Protein AF-0000000078666510 (afdb_homodimer)

Sequence (288 aa):
MPYKLRTYVGIDYEFLNSFCKNVLAKDKSIRWAGLVNKNGIILTQEVREGVKLLLTEEENEEYAATAIARQKTRGKFESKIGKMVYAFGRYDRLLRATIPINENYYLLVTFDVEEKNFDSIITGKIVPSIAENKSRFITMDDSIMPYKLRTYVGIDYEFLNSFCKNVLAKDKSIRWAGLVNKNGIILTQEVREGVKLLLTEEENEEYAATAIARQKTRGKFESKIGKMVYAFGRYDRLLRATIPINENYYLLVTFDVEEKNFDSIITGKIVPSIAENKSRFITMDDSI

Solvent-accessible surface area (backbone atoms only — not comparable to full-atom values): 15859 Å² total; per-residue (Å²): 128,83,73,75,72,73,70,62,44,63,72,58,62,67,58,51,46,50,50,29,49,52,58,44,69,74,38,90,48,38,44,33,27,34,39,24,37,70,82,17,47,74,75,39,70,38,65,37,89,92,63,78,75,75,58,54,72,69,54,46,45,52,48,40,29,52,53,42,56,47,54,71,66,63,57,80,54,24,92,63,40,32,57,73,59,35,36,38,37,38,28,69,57,29,28,38,35,44,30,68,73,55,91,52,35,31,38,38,38,31,30,42,51,84,58,80,58,54,64,54,46,42,65,67,46,48,49,52,52,48,63,74,43,41,68,62,60,66,42,38,40,80,83,118,127,84,75,74,73,73,72,62,44,62,74,56,60,67,59,49,45,51,50,27,50,52,56,44,69,72,38,90,48,37,44,34,27,32,38,24,38,68,81,16,46,74,74,38,69,38,66,38,88,93,63,77,73,74,58,53,73,69,54,46,45,52,49,41,30,52,53,43,57,46,54,68,67,66,58,80,54,24,92,62,40,32,57,74,56,34,37,36,38,38,27,70,57,27,28,40,37,44,30,69,72,55,93,51,36,31,39,38,39,30,32,42,51,84,57,79,58,55,65,55,47,42,63,66,48,50,50,52,52,50,61,77,43,42,69,64,60,67,43,37,38,77,83,117

Organism: Nitrososphaera gargensis (strain Ga9.2) (NCBI:txid1237085)

Radius of gyration: 20.48 Å; Cα contacts (8 Å, |Δi|>4): 481; chains: 2; bounding box: 54×63×44 Å

pLDDT: mean 92.29, std 14.42, range [39.09, 98.94]

InterPro domains:
  IPR046600 Protein of unknown function DUF6659 [PF20364] (17-110)

Structure (mmCIF, N/CA/C/O backbone):
data_AF-0000000078666510-model_v1
#
loop_
_entity.id
_entity.type
_entity.pdbx_description
1 polymer 'Roadblock/LAMTOR2 domain-containing protein'
#
loop_
_atom_site.group_PDB
_atom_site.id
_atom_site.type_symbol
_atom_site.label_atom_id
_atom_site.label_alt_id
_atom_site.label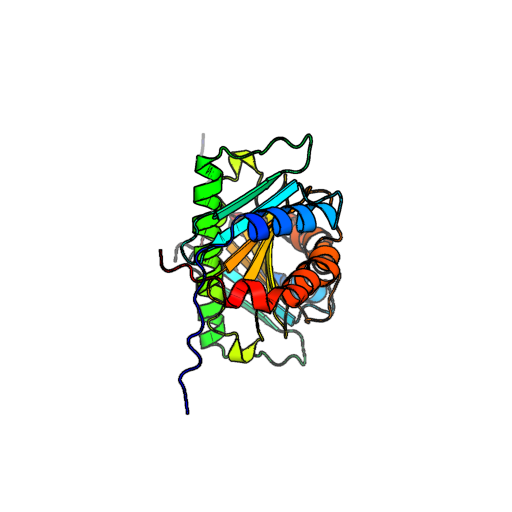_comp_id
_atom_site.label_asym_id
_atom_site.label_entity_id
_atom_site.label_seq_id
_atom_site.pdbx_PDB_ins_code
_atom_site.Cartn_x
_atom_site.Cartn_y
_atom_site.Cartn_z
_atom_site.occupancy
_atom_site.B_iso_or_equiv
_atom_site.auth_seq_id
_atom_site.auth_comp_id
_atom_site.auth_asym_id
_atom_site.auth_atom_id
_atom_site.pdbx_PDB_model_num
ATOM 1 N N . MET A 1 1 ? -27.094 -35.906 -1.247 1 39.75 1 MET A N 1
ATOM 2 C CA . MET A 1 1 ? -26.297 -35.281 -2.299 1 39.75 1 MET A CA 1
ATOM 3 C C . MET A 1 1 ? -24.828 -35.656 -2.186 1 39.75 1 MET A C 1
ATOM 5 O O . MET A 1 1 ? -24.266 -35.656 -1.089 1 39.75 1 MET A O 1
ATOM 9 N N . PRO A 1 2 ? -24.172 -36.375 -3.086 1 39.69 2 PRO A N 1
ATOM 10 C CA . PRO A 1 2 ? -22.781 -36.812 -2.939 1 39.69 2 PRO A CA 1
ATOM 11 C C . PRO A 1 2 ? -21.828 -35.656 -2.684 1 39.69 2 PRO A C 1
ATOM 13 O O . PRO A 1 2 ? -22.016 -34.562 -3.227 1 39.69 2 PRO A O 1
ATOM 16 N N . TYR A 1 3 ? -21.25 -35.531 -1.552 1 42.41 3 TYR A N 1
ATOM 17 C CA . TYR A 1 3 ? -20.172 -34.625 -1.25 1 42.41 3 TYR A CA 1
ATOM 18 C C . TYR A 1 3 ? -19.094 -34.656 -2.328 1 42.41 3 TYR A C 1
ATOM 20 O O . TYR A 1 3 ? -18.547 -35.75 -2.621 1 42.41 3 TYR A O 1
ATOM 28 N N . LYS A 1 4 ? -19.344 -34 -3.453 1 45.84 4 LYS A N 1
ATOM 29 C CA . LYS A 1 4 ? -18.234 -33.906 -4.398 1 45.84 4 LYS A CA 1
ATOM 30 C C . LYS A 1 4 ? -16.891 -33.844 -3.672 1 45.84 4 LYS A C 1
ATOM 32 O O . LYS A 1 4 ? -16.641 -32.906 -2.916 1 45.84 4 LYS A O 1
ATOM 37 N N . LEU A 1 5 ? -16.234 -34.906 -3.439 1 43.66 5 LEU A N 1
ATOM 38 C CA . LEU A 1 5 ? -14.867 -35 -2.953 1 43.66 5 LEU A CA 1
ATOM 39 C C . LEU A 1 5 ? -13.938 -34.062 -3.705 1 43.66 5 LEU A C 1
ATOM 41 O O . LEU A 1 5 ? -13.75 -34.188 -4.914 1 43.66 5 LEU A O 1
ATOM 45 N N . ARG A 1 6 ? -14.008 -32.812 -3.395 1 48.78 6 ARG A N 1
ATOM 46 C CA . ARG A 1 6 ? -12.961 -31.953 -3.943 1 48.78 6 ARG A CA 1
ATOM 47 C C . ARG A 1 6 ? -11.594 -32.625 -3.854 1 48.78 6 ARG A C 1
ATOM 49 O O . ARG A 1 6 ? -11.164 -33.031 -2.768 1 48.78 6 ARG A O 1
ATOM 56 N N . THR A 1 7 ? -11.281 -33.469 -4.773 1 49.41 7 THR A N 1
ATOM 57 C CA . THR A 1 7 ? -9.945 -34.031 -4.789 1 49.41 7 THR A CA 1
ATOM 58 C C . THR A 1 7 ? -8.883 -32.969 -4.578 1 49.41 7 THR A C 1
ATOM 60 O O . THR A 1 7 ? -8.789 -32.031 -5.359 1 49.41 7 THR A O 1
ATOM 63 N N . TYR A 1 8 ? -8.672 -32.656 -3.359 1 53.66 8 TYR A N 1
ATOM 64 C CA . TYR A 1 8 ? -7.574 -31.781 -3.012 1 53.66 8 TYR A CA 1
ATOM 65 C C . TYR A 1 8 ? -6.242 -32.344 -3.506 1 53.66 8 TYR A C 1
ATOM 67 O O . TYR A 1 8 ? -5.938 -33.5 -3.297 1 53.66 8 TYR A O 1
ATOM 75 N N . VAL A 1 9 ? -5.828 -31.859 -4.68 1 63.38 9 VAL A N 1
ATOM 76 C CA . VAL A 1 9 ? -4.48 -32.188 -5.137 1 63.38 9 VAL A CA 1
ATOM 77 C C . VAL A 1 9 ? -3.459 -31.344 -4.371 1 63.38 9 VAL A C 1
ATOM 79 O O . VAL A 1 9 ? -3.771 -30.234 -3.91 1 63.38 9 VAL A O 1
ATOM 82 N N . GLY A 1 10 ? -2.355 -31.922 -3.832 1 78.12 10 GLY A N 1
ATOM 83 C CA . GLY A 1 10 ? -1.235 -31.219 -3.219 1 78.12 10 GLY A CA 1
ATOM 84 C C . GLY A 1 10 ? -0.812 -29.984 -3.984 1 78.12 10 GLY A C 1
ATOM 85 O O . GLY A 1 10 ? -1.421 -29.641 -5 1 78.12 10 GLY A O 1
ATOM 86 N N . ILE A 1 11 ? 0.02 -29.312 -3.568 1 82.44 11 ILE A N 1
ATOM 87 C CA . ILE A 1 11 ? 0.524 -28.109 -4.203 1 82.44 11 ILE A CA 1
ATOM 88 C C . ILE A 1 11 ? 1.102 -28.438 -5.574 1 82.44 11 ILE A C 1
ATOM 90 O O . ILE A 1 11 ? 1.931 -29.344 -5.703 1 82.44 11 ILE A O 1
ATOM 94 N N . ASP A 1 12 ? 0.531 -27.828 -6.605 1 89.5 12 ASP A N 1
ATOM 95 C CA . ASP A 1 12 ? 1.018 -27.969 -7.973 1 89.5 12 ASP A CA 1
ATOM 96 C C . ASP A 1 12 ? 2.127 -26.953 -8.266 1 89.5 12 ASP A C 1
ATOM 98 O O . ASP A 1 12 ? 1.874 -25.891 -8.844 1 89.5 12 ASP A O 1
ATOM 102 N N . TYR A 1 13 ? 3.352 -27.281 -8 1 90.94 13 TYR A N 1
ATOM 103 C CA . TYR A 1 13 ? 4.492 -26.375 -8.102 1 90.94 13 TYR A CA 1
ATOM 104 C C . TYR A 1 13 ? 4.77 -26 -9.555 1 90.94 13 TYR A C 1
ATOM 106 O O . TYR A 1 13 ? 5.238 -24.906 -9.844 1 90.94 13 TYR A O 1
ATOM 114 N N . GLU A 1 14 ? 4.457 -26.922 -10.43 1 92.25 14 GLU A N 1
ATOM 115 C CA . GLU A 1 14 ? 4.641 -26.609 -11.844 1 92.25 14 GLU A CA 1
ATOM 116 C C . GLU A 1 14 ? 3.729 -25.469 -12.281 1 92.25 14 GLU A C 1
ATOM 118 O O . GLU A 1 14 ? 4.168 -24.547 -12.977 1 92.25 14 GLU A O 1
ATOM 123 N N . PHE A 1 15 ? 2.506 -25.594 -11.891 1 94.62 15 PHE A N 1
ATOM 124 C CA . PHE A 1 15 ? 1.558 -24.516 -12.18 1 94.62 15 PHE A CA 1
ATOM 125 C C . PHE A 1 15 ? 2.004 -23.219 -11.531 1 94.62 15 PHE A C 1
ATOM 127 O O . PHE A 1 15 ? 2.018 -22.172 -12.188 1 94.62 15 PHE A O 1
ATOM 134 N N . LEU A 1 16 ? 2.441 -23.266 -10.297 1 95.44 16 LEU A N 1
ATOM 135 C CA . LEU A 1 16 ? 2.826 -22.062 -9.57 1 95.44 16 LEU A CA 1
ATOM 136 C C . LEU A 1 16 ? 4.035 -21.406 -10.219 1 95.44 16 LEU A C 1
ATOM 138 O O . LEU A 1 16 ? 4.066 -20.172 -10.375 1 95.44 16 LEU A O 1
ATOM 142 N N . ASN A 1 17 ? 4.938 -22.188 -10.602 1 95.56 17 ASN A N 1
ATOM 143 C CA . ASN A 1 17 ? 6.117 -21.656 -11.273 1 95.56 17 ASN A CA 1
ATOM 144 C C . ASN A 1 17 ? 5.754 -21 -12.602 1 95.56 17 ASN A C 1
ATOM 146 O O . ASN A 1 17 ? 6.215 -19.891 -12.898 1 95.56 17 ASN A O 1
ATOM 150 N N . SER A 1 18 ? 4.922 -21.719 -13.328 1 96.88 18 SER A N 1
ATOM 151 C CA . SER A 1 18 ? 4.484 -21.188 -14.617 1 96.88 18 SER A CA 1
ATOM 152 C C . SER A 1 18 ? 3.715 -19.875 -14.438 1 96.88 18 SER A C 1
ATOM 154 O O . SER A 1 18 ? 3.842 -18.953 -15.25 1 96.88 18 SER A O 1
ATOM 156 N N . PHE A 1 19 ? 2.918 -19.828 -13.461 1 97.94 19 PHE A N 1
ATOM 157 C CA . PHE A 1 19 ? 2.137 -18.625 -13.195 1 97.94 19 PHE A CA 1
ATOM 158 C C . PHE A 1 19 ? 3.051 -17.453 -12.898 1 97.94 19 PHE A C 1
ATOM 160 O O . PHE A 1 19 ? 2.857 -16.359 -13.438 1 97.94 19 PHE A O 1
ATOM 167 N N . CYS A 1 20 ? 4.086 -17.641 -12.086 1 98.19 20 CYS A N 1
ATOM 168 C CA . CYS A 1 20 ? 5.027 -16.562 -11.781 1 98.19 20 CYS A CA 1
ATOM 169 C C . CYS A 1 20 ? 5.758 -16.109 -13.031 1 98.19 20 CYS A C 1
ATOM 171 O O . CYS A 1 20 ? 5.957 -14.906 -13.234 1 98.19 20 CYS A O 1
ATOM 173 N N . LYS A 1 21 ? 6.121 -17.016 -13.852 1 98.19 21 LYS A N 1
ATOM 174 C CA . LYS A 1 21 ? 6.762 -16.656 -15.117 1 98.19 21 LYS A CA 1
ATOM 175 C C . LYS A 1 21 ? 5.828 -15.82 -15.984 1 98.19 21 LYS A C 1
ATOM 177 O O . LYS A 1 21 ? 6.262 -14.852 -16.609 1 98.19 21 LYS A O 1
ATOM 182 N N . ASN A 1 22 ? 4.609 -16.25 -16 1 98.38 22 ASN A N 1
ATOM 183 C CA . ASN A 1 22 ? 3.615 -15.5 -16.766 1 98.38 22 ASN A CA 1
ATOM 184 C C . ASN A 1 22 ? 3.453 -14.078 -16.219 1 98.38 22 ASN A C 1
ATOM 186 O O . ASN A 1 22 ? 3.307 -13.125 -17 1 98.38 22 ASN A O 1
ATOM 190 N N . VAL A 1 23 ? 3.461 -13.914 -14.922 1 98.75 23 VAL A N 1
ATOM 191 C CA . VAL A 1 23 ? 3.355 -12.594 -14.297 1 98.75 23 VAL A CA 1
ATOM 192 C C . VAL A 1 23 ? 4.543 -11.734 -14.711 1 98.75 23 VAL A C 1
ATOM 194 O O . VAL A 1 23 ? 4.371 -10.578 -15.117 1 98.75 23 VAL A O 1
ATOM 197 N N . LEU A 1 24 ? 5.734 -12.234 -14.719 1 98.56 24 LEU A N 1
ATOM 198 C CA . LEU A 1 24 ? 6.934 -11.5 -15.109 1 98.56 24 LEU A CA 1
ATOM 199 C C . LEU A 1 24 ? 6.82 -11 -16.547 1 98.56 24 LEU A C 1
ATOM 201 O O . LEU A 1 24 ? 7.289 -9.906 -16.859 1 98.56 24 LEU A O 1
ATOM 205 N N . ALA A 1 25 ? 6.156 -11.758 -17.297 1 98.25 25 ALA A N 1
ATOM 206 C CA . ALA A 1 25 ? 6.078 -11.484 -18.734 1 98.25 25 ALA A CA 1
ATOM 207 C C . ALA A 1 25 ? 5.051 -10.391 -19.031 1 98.25 25 ALA A C 1
ATOM 209 O O . ALA A 1 25 ? 4.996 -9.859 -20.141 1 98.25 25 ALA A O 1
ATOM 210 N N . LYS A 1 26 ? 4.281 -10 -18.047 1 98.44 26 LYS A N 1
ATOM 211 C CA . LYS A 1 26 ? 3.209 -9.039 -18.281 1 98.44 26 LYS A CA 1
ATOM 212 C C . LYS A 1 26 ? 3.768 -7.637 -18.5 1 98.44 26 LYS A C 1
ATOM 214 O O . LYS A 1 26 ? 3.111 -6.789 -19.109 1 98.44 26 LYS A O 1
ATOM 219 N N . ASP A 1 27 ? 4.91 -7.41 -17.969 1 98.69 27 ASP A N 1
ATOM 220 C CA . ASP A 1 27 ? 5.52 -6.102 -18.156 1 98.69 27 ASP A CA 1
ATOM 221 C C . ASP A 1 27 ? 7.016 -6.137 -17.844 1 98.69 27 ASP A C 1
ATOM 223 O O . ASP A 1 27 ? 7.43 -6.758 -16.859 1 98.69 27 ASP A O 1
ATOM 227 N N . LYS A 1 28 ? 7.805 -5.387 -18.578 1 98.06 28 LYS A N 1
ATOM 228 C CA . LYS A 1 28 ? 9.258 -5.406 -18.469 1 98.06 28 LYS A CA 1
ATOM 229 C C . LYS A 1 28 ? 9.711 -4.766 -17.156 1 98.06 28 LYS A C 1
ATOM 231 O O . LYS A 1 28 ? 10.859 -4.93 -16.75 1 98.06 28 LYS A O 1
ATOM 236 N N . SER A 1 29 ? 8.852 -4.027 -16.5 1 98.56 29 SER A N 1
ATOM 237 C CA . SER A 1 29 ? 9.227 -3.336 -15.273 1 98.56 29 SER A CA 1
ATOM 238 C C . SER A 1 29 ? 9.148 -4.266 -14.062 1 98.56 29 SER A C 1
ATOM 240 O O . SER A 1 29 ? 9.617 -3.922 -12.977 1 98.56 29 SER A O 1
ATOM 242 N N . ILE A 1 30 ? 8.5 -5.41 -14.164 1 98.88 30 ILE A N 1
ATOM 243 C CA . ILE A 1 30 ? 8.391 -6.344 -13.047 1 98.88 30 ILE A CA 1
ATOM 244 C C . ILE A 1 30 ? 9.742 -7.023 -12.812 1 98.88 30 ILE A C 1
ATOM 246 O O . ILE A 1 30 ? 10.281 -7.668 -13.711 1 98.88 30 ILE A O 1
ATOM 250 N N . ARG A 1 31 ? 10.25 -6.855 -11.594 1 98.56 31 ARG A N 1
ATOM 251 C CA . ARG A 1 31 ? 11.562 -7.371 -11.211 1 98.56 31 ARG A CA 1
ATOM 252 C C . ARG A 1 31 ? 11.461 -8.789 -10.656 1 98.56 31 ARG A C 1
ATOM 254 O O . ARG A 1 31 ? 12.352 -9.609 -10.867 1 98.56 31 ARG A O 1
ATOM 261 N N . TRP A 1 32 ? 10.422 -9.047 -9.938 1 98.69 32 TRP A N 1
ATOM 262 C CA . TRP A 1 32 ? 10.281 -10.258 -9.133 1 98.69 32 TRP A CA 1
ATOM 263 C C . TRP A 1 32 ? 8.805 -10.578 -8.891 1 98.69 32 TRP A C 1
ATOM 265 O O . TRP A 1 32 ? 7.996 -9.672 -8.68 1 98.69 32 TRP A O 1
ATOM 275 N N . ALA A 1 33 ? 8.438 -11.828 -8.953 1 98.81 33 ALA A N 1
ATOM 276 C CA . ALA A 1 33 ? 7.121 -12.336 -8.578 1 98.81 33 ALA A CA 1
ATOM 277 C C . ALA A 1 33 ? 7.246 -13.555 -7.672 1 98.81 33 ALA A C 1
ATOM 279 O O . ALA A 1 33 ? 8.023 -14.469 -7.953 1 98.81 33 ALA A O 1
ATOM 280 N N . GLY A 1 34 ? 6.543 -13.555 -6.566 1 98.56 34 GLY A N 1
ATOM 281 C CA . GLY A 1 34 ? 6.5 -14.68 -5.648 1 98.56 34 GLY A CA 1
ATOM 282 C C . GLY A 1 34 ? 5.094 -15.062 -5.234 1 98.56 34 GLY A C 1
ATOM 283 O O . GLY A 1 34 ? 4.281 -14.195 -4.898 1 98.56 34 GLY A O 1
ATOM 284 N N . LEU A 1 35 ? 4.805 -16.312 -5.312 1 98.44 35 LEU A N 1
ATOM 285 C CA . LEU A 1 35 ? 3.562 -16.859 -4.77 1 98.44 35 LEU A CA 1
ATOM 286 C C . LEU A 1 35 ? 3.752 -17.328 -3.332 1 98.44 35 LEU A C 1
ATOM 288 O O . LEU A 1 35 ? 4.664 -18.109 -3.045 1 98.44 35 LEU A O 1
ATOM 292 N N . VAL A 1 36 ? 2.891 -16.859 -2.553 1 98.06 36 VAL A N 1
ATOM 293 C CA . VAL A 1 36 ? 3.062 -17.016 -1.112 1 98.06 36 VAL A CA 1
ATOM 294 C C . VAL A 1 36 ? 1.785 -17.594 -0.498 1 98.06 36 VAL A C 1
ATOM 296 O O . VAL A 1 36 ? 0.68 -17.188 -0.877 1 98.06 36 VAL A O 1
ATOM 299 N N . ASN A 1 37 ? 1.92 -18.453 0.455 1 96.56 37 ASN A N 1
ATOM 300 C CA . ASN A 1 37 ? 0.721 -18.969 1.108 1 96.56 37 ASN A CA 1
ATOM 301 C C . ASN A 1 37 ? 0.306 -18.094 2.287 1 96.56 37 ASN A C 1
ATOM 303 O O . ASN A 1 37 ? 0.96 -17.094 2.582 1 96.56 37 ASN A O 1
ATOM 307 N N . LYS A 1 38 ? -0.795 -18.453 2.939 1 96.38 38 LYS A N 1
ATOM 308 C CA . LYS A 1 38 ? -1.417 -17.641 3.982 1 96.38 38 LYS A CA 1
ATOM 309 C C . LYS A 1 38 ? -0.505 -17.516 5.199 1 96.38 38 LYS A C 1
ATOM 311 O O . LYS A 1 38 ? -0.716 -16.641 6.051 1 96.38 38 LYS A O 1
ATOM 316 N N . ASN A 1 39 ? 0.483 -18.375 5.27 1 96.62 39 ASN A N 1
ATOM 317 C CA . ASN A 1 39 ? 1.404 -18.328 6.402 1 96.62 39 ASN A CA 1
ATOM 318 C C . ASN A 1 39 ? 2.641 -17.5 6.086 1 96.62 39 ASN A C 1
ATOM 320 O O . ASN A 1 39 ? 3.545 -17.375 6.914 1 96.62 39 ASN A O 1
ATOM 324 N N . GLY A 1 40 ? 2.725 -16.953 4.941 1 98.19 40 GLY A N 1
ATOM 325 C CA . GLY A 1 40 ? 3.834 -16.078 4.566 1 98.19 40 GLY A CA 1
ATOM 326 C C . GLY A 1 40 ? 5.016 -16.844 3.994 1 98.19 40 GLY A C 1
ATOM 327 O O . GLY A 1 40 ? 6.121 -16.312 3.908 1 98.19 40 GLY A O 1
ATOM 328 N N . ILE A 1 41 ? 4.742 -18.094 3.646 1 97.94 41 ILE A N 1
ATOM 329 C CA . ILE A 1 41 ? 5.805 -18.922 3.092 1 97.94 41 ILE A CA 1
ATOM 330 C C . ILE A 1 41 ? 5.809 -18.797 1.568 1 97.94 41 ILE A C 1
ATOM 332 O O . ILE A 1 41 ? 4.785 -19.031 0.919 1 97.94 41 ILE A O 1
ATOM 336 N N . ILE A 1 42 ? 7.016 -18.469 1.049 1 98.12 42 ILE A N 1
ATOM 337 C CA . ILE A 1 42 ? 7.156 -18.406 -0.401 1 98.12 42 ILE A CA 1
ATOM 338 C C . ILE A 1 42 ? 7.16 -19.812 -0.979 1 98.12 42 ILE A C 1
ATOM 340 O O . ILE A 1 42 ? 8.047 -20.609 -0.673 1 98.12 42 ILE A O 1
ATOM 344 N N . LEU A 1 43 ? 6.188 -20.062 -1.85 1 97.19 43 LEU A N 1
ATOM 345 C CA . LEU A 1 43 ? 6.074 -21.359 -2.486 1 97.19 43 LEU A CA 1
ATOM 346 C C . LEU A 1 43 ? 6.926 -21.438 -3.75 1 97.19 43 LEU A C 1
ATOM 348 O O . LEU A 1 43 ? 7.559 -22.453 -4.023 1 97.19 43 LEU A O 1
ATOM 352 N N . THR A 1 44 ? 6.871 -20.484 -4.527 1 97.12 44 THR A N 1
ATOM 353 C CA . THR A 1 44 ? 7.676 -20.328 -5.734 1 97.12 44 THR A CA 1
ATOM 354 C C . THR A 1 44 ? 7.93 -18.844 -6.031 1 97.12 44 THR A C 1
ATOM 356 O O . THR A 1 44 ? 7.234 -17.984 -5.504 1 97.12 44 THR A O 1
ATOM 359 N N . GLN A 1 45 ? 8.984 -18.609 -6.746 1 98 45 GLN A N 1
ATOM 360 C CA . GLN A 1 45 ? 9.32 -17.25 -7.133 1 98 45 GLN A CA 1
ATOM 361 C C . GLN A 1 45 ? 10.133 -17.219 -8.422 1 98 45 GLN A C 1
ATOM 363 O O . GLN A 1 45 ? 10.781 -18.203 -8.773 1 98 45 GLN A O 1
ATOM 368 N N . GLU A 1 46 ? 9.953 -16.156 -9.109 1 98 46 GLU A N 1
ATOM 369 C CA . GLU A 1 46 ? 10.711 -15.906 -10.336 1 98 46 GLU A CA 1
ATOM 370 C C . GLU A 1 46 ? 11.289 -14.492 -10.344 1 98 46 GLU A C 1
ATOM 372 O O . GLU A 1 46 ? 10.664 -13.555 -9.844 1 98 46 GLU A O 1
ATOM 377 N N . VAL A 1 47 ? 12.516 -14.398 -10.859 1 98.19 47 VAL A N 1
ATOM 378 C CA . VAL A 1 47 ? 13.219 -13.125 -10.992 1 98.19 47 VAL A CA 1
ATOM 379 C C . VAL A 1 47 ? 13.477 -12.82 -12.469 1 98.19 47 VAL A C 1
ATOM 381 O O . VAL A 1 47 ? 13.844 -13.711 -13.234 1 98.19 47 VAL A O 1
ATOM 384 N N . ARG A 1 48 ? 13.172 -11.57 -12.836 1 98.12 48 ARG A N 1
ATOM 385 C CA . ARG A 1 48 ? 13.484 -11.172 -14.203 1 98.12 48 ARG A CA 1
ATOM 386 C C . ARG A 1 48 ? 14.953 -11.391 -14.516 1 98.12 48 ARG A C 1
ATOM 388 O O . ARG A 1 48 ? 15.828 -11.094 -13.695 1 98.12 48 ARG A O 1
ATOM 395 N N . GLU A 1 49 ? 15.203 -11.828 -15.719 1 96.62 49 GLU A N 1
ATOM 396 C CA . GLU A 1 49 ? 16.578 -12.062 -16.125 1 96.62 49 GLU A CA 1
ATOM 397 C C . GLU A 1 49 ? 17.422 -10.797 -15.992 1 96.62 49 GLU A C 1
ATOM 399 O O . GLU A 1 49 ? 17 -9.711 -16.375 1 96.62 49 GLU A O 1
ATOM 404 N N . GLY A 1 50 ? 18.609 -10.898 -15.359 1 96.5 50 GLY A N 1
ATOM 405 C CA . GLY A 1 50 ? 19.562 -9.797 -15.266 1 96.5 50 GLY A CA 1
ATOM 406 C C . GLY A 1 50 ? 19.328 -8.914 -14.047 1 96.5 50 GLY A C 1
ATOM 407 O O . GLY A 1 50 ? 20.109 -8 -13.781 1 96.5 50 GLY A O 1
ATOM 408 N N . VAL A 1 51 ? 18.297 -9.172 -13.336 1 96.62 51 VAL A N 1
ATOM 409 C CA . VAL A 1 51 ? 17.969 -8.367 -12.164 1 96.62 51 VAL A CA 1
ATOM 410 C C . VAL A 1 51 ? 18.672 -8.938 -10.938 1 96.62 51 VAL A C 1
ATOM 412 O O . VAL A 1 51 ? 18.625 -10.141 -10.688 1 96.62 51 VAL A O 1
ATOM 415 N N . LYS A 1 52 ? 19.344 -8.031 -10.289 1 93.56 52 LYS A N 1
ATOM 416 C CA . LYS A 1 52 ? 19.906 -8.383 -8.992 1 93.56 52 LYS A CA 1
ATOM 417 C C . LYS A 1 52 ? 18.953 -8.023 -7.859 1 93.56 52 LYS A C 1
ATOM 419 O O . LYS A 1 52 ? 18.578 -6.859 -7.703 1 93.56 52 LYS A O 1
ATOM 424 N N . LEU A 1 53 ? 18.625 -9.031 -7.07 1 95 53 LEU A N 1
ATOM 425 C CA . LEU A 1 53 ? 17.766 -8.789 -5.914 1 95 53 LEU A CA 1
ATOM 426 C C . LEU A 1 53 ? 18.5 -7.973 -4.855 1 95 53 LEU A C 1
ATOM 428 O O . LEU A 1 53 ? 19.688 -8.188 -4.609 1 95 53 LEU A O 1
ATOM 432 N N . LEU A 1 54 ? 17.812 -7.109 -4.258 1 97.31 54 LEU A N 1
ATOM 433 C CA . LEU A 1 54 ? 18.391 -6.227 -3.258 1 97.31 54 LEU A CA 1
ATOM 434 C C . LEU A 1 54 ? 18.406 -6.891 -1.886 1 97.31 54 LEU A C 1
ATOM 436 O O . LEU A 1 54 ? 19.172 -6.496 -1.009 1 97.31 54 LEU A O 1
ATOM 440 N N . LEU A 1 55 ? 17.547 -7.855 -1.658 1 97.81 55 LEU A N 1
ATOM 441 C CA . LEU A 1 55 ? 17.484 -8.617 -0.415 1 97.81 55 LEU A CA 1
ATOM 442 C C . LEU A 1 55 ? 18.062 -10.008 -0.597 1 97.81 55 LEU A C 1
ATOM 444 O O . LEU A 1 55 ? 17.984 -10.586 -1.684 1 97.81 55 LEU A O 1
ATOM 448 N N . THR A 1 56 ? 18.656 -10.484 0.494 1 97 56 THR A N 1
ATOM 449 C CA . THR A 1 56 ? 19.016 -11.898 0.5 1 97 56 THR A CA 1
ATOM 450 C C . THR A 1 56 ? 17.766 -12.773 0.506 1 97 56 THR A C 1
ATOM 452 O O . THR A 1 56 ? 16.656 -12.281 0.696 1 97 56 THR A O 1
ATOM 455 N N . GLU A 1 57 ? 17.984 -14.086 0.256 1 95.5 57 GLU A N 1
ATOM 456 C CA . GLU A 1 57 ? 16.875 -15.023 0.289 1 95.5 57 GLU A CA 1
ATOM 457 C C . GLU A 1 57 ? 16.188 -15.016 1.651 1 95.5 57 GLU A C 1
ATOM 459 O O . GLU A 1 57 ? 14.953 -14.977 1.731 1 95.5 57 GLU A O 1
ATOM 464 N N . GLU A 1 58 ? 16.984 -14.992 2.652 1 97.12 58 GLU A N 1
ATOM 465 C CA . GLU A 1 58 ? 16.438 -14.992 4.012 1 97.12 58 GLU A CA 1
ATOM 466 C C . GLU A 1 58 ? 15.656 -13.711 4.289 1 97.12 58 GLU A C 1
ATOM 468 O O . GLU A 1 58 ? 14.562 -13.766 4.859 1 97.12 58 GLU A O 1
ATOM 473 N N . GLU A 1 59 ? 16.141 -12.609 3.885 1 97.88 59 GLU A N 1
ATOM 474 C CA . GLU A 1 59 ? 15.477 -11.328 4.066 1 97.88 59 GLU A CA 1
ATOM 475 C C . GLU A 1 59 ? 14.188 -11.258 3.258 1 97.88 59 GLU A C 1
ATOM 477 O O . GLU A 1 59 ? 13.188 -10.703 3.717 1 97.88 59 GLU A O 1
ATOM 482 N N . ASN A 1 60 ? 14.227 -11.859 2.109 1 97.88 60 ASN A N 1
ATOM 483 C CA . ASN A 1 60 ? 13.039 -11.891 1.262 1 97.88 60 ASN A CA 1
ATOM 484 C C . ASN A 1 60 ? 11.938 -12.742 1.882 1 97.88 60 ASN A C 1
ATOM 486 O O . ASN A 1 60 ? 10.758 -12.406 1.773 1 97.88 60 ASN A O 1
ATOM 490 N N . GLU A 1 61 ? 12.32 -13.797 2.49 1 98.06 61 GLU A N 1
ATOM 491 C CA . GLU A 1 61 ? 11.352 -14.625 3.213 1 98.06 61 GLU A CA 1
ATOM 492 C C . GLU A 1 61 ? 10.734 -13.852 4.371 1 98.06 61 GLU A C 1
ATOM 494 O O . GLU A 1 61 ? 9.523 -13.93 4.602 1 98.06 61 GLU A O 1
ATOM 499 N N . GLU A 1 62 ? 11.523 -13.148 5.055 1 98.38 62 GLU A N 1
ATOM 500 C CA . GLU A 1 62 ? 11.008 -12.328 6.141 1 98.38 62 GLU A CA 1
ATOM 501 C C . GLU A 1 62 ? 10.062 -11.242 5.617 1 98.38 62 GLU A C 1
ATOM 503 O O . GLU A 1 62 ? 9.016 -10.984 6.211 1 98.38 62 GLU A O 1
ATOM 508 N N . TYR A 1 63 ? 10.484 -10.641 4.508 1 98.38 63 TYR A N 1
ATOM 509 C CA . TYR A 1 63 ? 9.609 -9.672 3.854 1 98.38 63 TYR A CA 1
ATOM 510 C C . TYR A 1 63 ? 8.258 -10.289 3.512 1 98.38 63 TYR A C 1
ATOM 512 O O . TYR A 1 63 ? 7.215 -9.703 3.803 1 98.38 63 TYR A O 1
ATOM 520 N N . ALA A 1 64 ? 8.273 -11.438 2.936 1 98.69 64 ALA A N 1
ATOM 521 C CA . ALA A 1 64 ? 7.023 -12.094 2.541 1 98.69 64 ALA A CA 1
ATOM 522 C C . ALA A 1 64 ? 6.129 -12.344 3.752 1 98.69 64 ALA A C 1
ATOM 524 O O . ALA A 1 64 ? 4.938 -12.023 3.729 1 98.69 64 ALA A O 1
ATOM 525 N N . ALA A 1 65 ? 6.715 -12.828 4.762 1 98.69 65 ALA A N 1
ATOM 526 C CA . ALA A 1 65 ? 5.949 -13.125 5.973 1 98.69 65 ALA A CA 1
ATOM 527 C C . ALA A 1 65 ? 5.316 -11.852 6.539 1 98.69 65 ALA A C 1
ATOM 529 O O . ALA A 1 65 ? 4.145 -11.852 6.922 1 98.69 65 ALA A O 1
ATOM 530 N N . THR A 1 66 ? 6.043 -10.766 6.57 1 98.56 66 THR A N 1
ATOM 531 C CA . THR A 1 66 ? 5.551 -9.516 7.137 1 98.56 66 THR A CA 1
ATOM 532 C C . THR A 1 66 ? 4.508 -8.883 6.223 1 98.56 66 THR A C 1
ATOM 534 O O . THR A 1 66 ? 3.521 -8.312 6.699 1 98.56 66 THR A O 1
ATOM 537 N N . ALA A 1 67 ? 4.711 -9.023 4.934 1 98.56 67 ALA A N 1
ATOM 538 C CA . ALA A 1 67 ? 3.734 -8.508 3.975 1 98.56 67 ALA A CA 1
ATOM 539 C C . ALA A 1 67 ? 2.391 -9.219 4.129 1 98.56 67 ALA A C 1
ATOM 541 O O . ALA A 1 67 ? 1.34 -8.57 4.121 1 98.56 67 ALA A O 1
ATOM 542 N N . ILE A 1 68 ? 2.424 -10.516 4.316 1 98.56 68 ILE A N 1
ATOM 543 C CA . ILE A 1 68 ? 1.192 -11.289 4.445 1 98.56 68 ILE A CA 1
ATOM 544 C C . ILE A 1 68 ? 0.537 -10.984 5.793 1 98.56 68 ILE A C 1
ATOM 546 O O . ILE A 1 68 ? -0.688 -10.867 5.883 1 98.56 68 ILE A O 1
ATOM 550 N N . ALA A 1 69 ? 1.342 -10.852 6.82 1 98.19 69 ALA A N 1
ATOM 551 C CA . ALA A 1 69 ? 0.787 -10.445 8.109 1 98.19 69 ALA A CA 1
ATOM 552 C C . ALA A 1 69 ? 0.056 -9.117 8 1 98.19 69 ALA A C 1
ATOM 554 O O . ALA A 1 69 ? -1.043 -8.953 8.539 1 98.19 69 ALA A O 1
ATOM 555 N N . ARG A 1 70 ? 0.624 -8.117 7.32 1 98.19 70 ARG A N 1
ATOM 556 C CA . ARG A 1 70 ? -0.052 -6.848 7.086 1 98.19 70 ARG A CA 1
ATOM 557 C C . ARG A 1 70 ? -1.36 -7.055 6.332 1 98.19 70 ARG A C 1
ATOM 559 O O . ARG A 1 70 ? -2.383 -6.461 6.676 1 98.19 70 ARG A O 1
ATOM 566 N N . GLN A 1 71 ? -1.29 -7.848 5.305 1 97.75 71 GLN A N 1
ATOM 567 C CA . GLN A 1 71 ? -2.449 -8.094 4.453 1 97.75 71 GLN A CA 1
ATOM 568 C C . GLN A 1 71 ? -3.629 -8.617 5.27 1 97.75 71 GLN A C 1
ATOM 570 O O . GLN A 1 71 ? -4.777 -8.227 5.031 1 97.75 71 GLN A O 1
ATOM 575 N N . LYS A 1 72 ? -3.377 -9.383 6.211 1 95.88 72 LYS A N 1
ATOM 57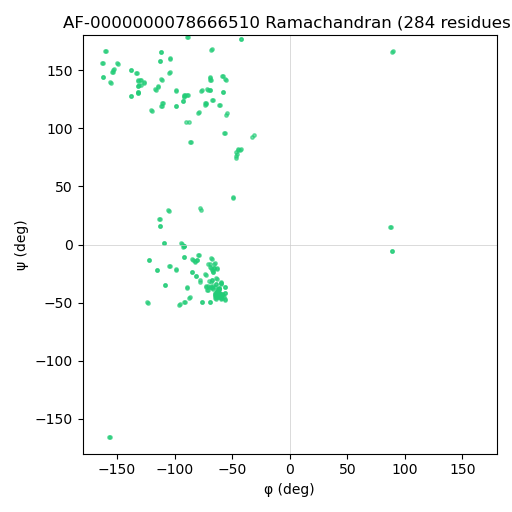6 C CA . LYS A 1 72 ? -4.422 -10.016 7.012 1 95.88 72 LYS A CA 1
ATOM 577 C C . LYS A 1 72 ? -5.16 -8.984 7.863 1 95.88 72 LYS A C 1
ATOM 579 O O . LYS A 1 72 ? -6.285 -9.234 8.305 1 95.88 72 LYS A O 1
ATOM 584 N N . THR A 1 73 ? -4.578 -7.855 8.094 1 97.12 73 THR A N 1
ATOM 585 C CA . THR A 1 73 ? -5.215 -6.832 8.914 1 97.12 73 THR A CA 1
ATOM 586 C C . THR A 1 73 ? -6.027 -5.875 8.047 1 97.12 73 THR A C 1
ATOM 588 O O . THR A 1 73 ? -6.711 -4.988 8.562 1 97.12 73 THR A O 1
ATOM 591 N N . ARG A 1 74 ? -6.051 -6.047 6.758 1 96.94 74 ARG A N 1
ATOM 592 C CA . ARG A 1 74 ? -6.641 -5.074 5.848 1 96.94 74 ARG A CA 1
ATOM 593 C C . ARG A 1 74 ? -8.109 -5.398 5.578 1 96.94 74 ARG A C 1
ATOM 595 O O . ARG A 1 74 ? -8.852 -4.559 5.059 1 96.94 74 ARG A O 1
ATOM 602 N N . GLY A 1 75 ? -8.555 -6.535 5.988 1 95.56 75 GLY A N 1
ATOM 603 C CA . GLY A 1 75 ? -9.859 -7.008 5.566 1 95.56 75 GLY A CA 1
ATOM 604 C C . GLY A 1 75 ? -10.969 -6.637 6.531 1 95.56 75 GLY A C 1
ATOM 605 O O . GLY A 1 75 ? -12.148 -6.852 6.246 1 95.56 75 GLY A O 1
ATOM 606 N N . LYS A 1 76 ? -10.609 -5.996 7.605 1 95.69 76 LYS A N 1
ATOM 607 C CA . LYS A 1 76 ? -11.57 -5.809 8.688 1 95.69 76 LYS A CA 1
ATOM 608 C C . LYS A 1 76 ? -12.781 -5.004 8.219 1 95.69 76 LYS A C 1
ATOM 610 O O . LYS A 1 76 ? -13.914 -5.285 8.617 1 95.69 76 LYS A O 1
ATOM 615 N N . PHE A 1 77 ? -12.602 -4.043 7.387 1 97.38 77 PHE A N 1
ATOM 616 C CA . PHE A 1 77 ? -13.688 -3.137 7.039 1 97.38 77 PHE A CA 1
ATOM 617 C C . PHE A 1 77 ? -14.102 -3.314 5.582 1 97.38 77 PHE A C 1
ATOM 619 O O . PHE A 1 77 ? -14.711 -2.424 4.992 1 97.38 77 PHE A O 1
ATOM 626 N N . GLU A 1 78 ? -13.836 -4.418 4.984 1 97.31 78 GLU A N 1
ATOM 627 C CA . GLU A 1 78 ? -14.133 -4.668 3.576 1 97.31 78 GLU A CA 1
ATOM 628 C C . GLU A 1 78 ? -15.641 -4.633 3.314 1 97.31 78 GLU A C 1
ATOM 630 O O . GLU A 1 78 ? -16.078 -4.293 2.213 1 97.31 78 GLU A O 1
ATOM 635 N N . SER A 1 79 ? -16.406 -4.977 4.289 1 97.69 79 SER A N 1
ATOM 636 C CA . SER A 1 79 ? -17.859 -4.945 4.113 1 97.69 79 SER A CA 1
ATOM 637 C C . SER A 1 79 ? -18.359 -3.529 3.842 1 97.69 79 SER A C 1
ATOM 639 O O . SER A 1 79 ? -19.406 -3.342 3.23 1 97.69 79 SER A O 1
ATOM 641 N N . LYS A 1 80 ? -17.625 -2.547 4.18 1 98 80 LYS A N 1
ATOM 642 C CA . LYS A 1 80 ? -18.047 -1.156 4.035 1 98 80 LYS A CA 1
ATOM 643 C C . LYS A 1 80 ? -17.281 -0.468 2.908 1 98 80 LYS A C 1
ATOM 645 O O . LYS A 1 80 ? -17.844 0.335 2.164 1 98 80 LYS A O 1
ATOM 650 N N . ILE A 1 81 ? -16 -0.866 2.76 1 98.12 81 ILE A N 1
ATOM 651 C CA . ILE A 1 81 ? -15.188 -0.103 1.823 1 98.12 81 ILE A CA 1
ATOM 652 C C . ILE A 1 81 ? -14.906 -0.946 0.583 1 98.12 81 ILE A C 1
ATOM 654 O O . ILE A 1 81 ? -14.219 -0.496 -0.337 1 98.12 81 ILE A O 1
ATOM 658 N N . GLY A 1 82 ? -15.414 -2.166 0.497 1 97.81 82 GLY A N 1
ATOM 659 C CA . GLY A 1 82 ? -15.18 -3.061 -0.624 1 97.81 82 GLY A CA 1
ATOM 660 C C . GLY A 1 82 ? -13.953 -3.936 -0.441 1 97.81 82 GLY A C 1
ATOM 661 O O . GLY A 1 82 ? -13.117 -3.666 0.421 1 97.81 82 GLY A O 1
ATOM 662 N N . LYS A 1 83 ? -13.875 -4.941 -1.291 1 97.12 83 LYS A N 1
ATOM 663 C CA . LYS A 1 83 ? -12.773 -5.895 -1.24 1 97.12 83 LYS A CA 1
ATOM 664 C C . LYS A 1 83 ? -11.453 -5.246 -1.664 1 97.12 83 LYS A C 1
ATOM 666 O O . LYS A 1 83 ? -11.438 -4.418 -2.576 1 97.12 83 LYS A O 1
ATOM 671 N N . MET A 1 84 ? -10.422 -5.672 -1.005 1 97.81 84 MET A N 1
ATOM 672 C CA . MET A 1 84 ? -9.102 -5.191 -1.4 1 97.81 84 MET A CA 1
ATOM 673 C C . MET A 1 84 ? -8.68 -5.809 -2.729 1 97.81 84 MET A C 1
ATOM 675 O O . MET A 1 84 ? -8.75 -7.027 -2.904 1 97.81 84 MET A O 1
ATOM 679 N N . VAL A 1 85 ? -8.188 -4.965 -3.586 1 98.31 85 VAL A N 1
ATOM 680 C CA . VAL A 1 85 ? -7.652 -5.414 -4.863 1 98.31 85 VAL A CA 1
ATOM 681 C C . VAL A 1 85 ? -6.152 -5.684 -4.73 1 98.31 85 VAL A C 1
ATOM 683 O O . VAL A 1 85 ? -5.668 -6.742 -5.141 1 98.31 85 VAL A O 1
ATOM 686 N N . TYR A 1 86 ? -5.434 -4.734 -4.16 1 98.75 86 TYR A N 1
ATOM 687 C CA . TYR A 1 86 ? -4.02 -4.949 -3.863 1 98.75 86 TYR A CA 1
ATOM 688 C C . TYR A 1 86 ? -3.512 -3.92 -2.861 1 98.75 86 TYR A C 1
ATOM 690 O O . TYR A 1 86 ? -4.133 -2.871 -2.67 1 98.75 86 TYR A O 1
ATOM 698 N N . ALA A 1 87 ? -2.48 -4.27 -2.184 1 98.81 87 ALA A N 1
ATOM 699 C CA . ALA A 1 87 ? -1.682 -3.352 -1.376 1 98.81 87 ALA A CA 1
ATOM 700 C C . ALA A 1 87 ? -0.367 -3.01 -2.072 1 98.81 87 ALA A C 1
ATOM 702 O O . ALA A 1 87 ? 0.104 -3.766 -2.926 1 98.81 87 ALA A O 1
ATOM 703 N N . PHE A 1 88 ? 0.168 -1.893 -1.582 1 98.75 88 PHE A N 1
ATOM 704 C CA . PHE A 1 88 ? 1.309 -1.373 -2.328 1 98.75 88 PHE A CA 1
ATOM 705 C C . PHE A 1 88 ? 2.211 -0.54 -1.425 1 98.75 88 PHE A C 1
ATOM 707 O O . PHE A 1 88 ? 1.747 0.043 -0.442 1 98.75 88 PHE A O 1
ATOM 714 N N . GLY A 1 89 ? 3.521 -0.573 -1.747 1 98.62 89 GLY A N 1
ATOM 715 C CA . GLY A 1 89 ? 4.52 0.298 -1.146 1 98.62 89 GLY A CA 1
ATOM 716 C C . GLY A 1 89 ? 5.508 0.854 -2.15 1 98.62 89 GLY A C 1
ATOM 717 O O . GLY A 1 89 ? 6.102 0.103 -2.93 1 98.62 89 GLY A O 1
ATOM 718 N N . ARG A 1 90 ? 5.641 2.186 -2.109 1 98.69 90 ARG A N 1
ATOM 719 C CA . ARG A 1 90 ? 6.672 2.838 -2.91 1 98.69 90 ARG A CA 1
ATOM 720 C C . ARG A 1 90 ? 7.906 3.148 -2.066 1 98.69 90 ARG A C 1
ATOM 722 O O . ARG A 1 90 ? 7.824 3.9 -1.093 1 98.69 90 ARG A O 1
ATOM 729 N N . TYR A 1 91 ? 8.977 2.551 -2.494 1 98.5 91 TYR A N 1
ATOM 730 C CA . TYR A 1 91 ? 10.281 2.83 -1.9 1 98.5 91 TYR A CA 1
ATOM 731 C C . TYR A 1 91 ? 11.18 3.561 -2.887 1 98.5 91 TYR A C 1
ATOM 733 O O . TYR A 1 91 ? 10.898 3.604 -4.086 1 98.5 91 TYR A O 1
ATOM 741 N N . ASP A 1 92 ? 12.25 4.121 -2.385 1 97.94 92 ASP A N 1
ATOM 742 C CA . ASP A 1 92 ? 13.148 4.93 -3.205 1 97.94 92 ASP A CA 1
ATOM 743 C C . ASP A 1 92 ? 13.836 4.074 -4.273 1 97.94 92 ASP A C 1
ATOM 745 O O . ASP A 1 92 ? 14.266 4.594 -5.305 1 97.94 92 ASP A O 1
ATOM 749 N N . ARG A 1 93 ? 13.859 2.738 -4.047 1 98.06 93 ARG A N 1
ATOM 750 C CA . ARG A 1 93 ? 14.656 1.971 -4.996 1 98.06 93 ARG A CA 1
ATOM 751 C C . ARG A 1 93 ? 13.812 0.908 -5.688 1 98.06 93 ARG A C 1
ATOM 753 O O . ARG A 1 93 ? 14.25 0.3 -6.668 1 98.06 93 ARG A O 1
ATOM 760 N N . LEU A 1 94 ? 12.633 0.628 -5.207 1 98.19 94 LEU A N 1
ATOM 761 C CA . LEU A 1 94 ? 11.734 -0.315 -5.863 1 98.19 94 LEU A CA 1
ATOM 762 C C . LEU A 1 94 ? 10.289 -0.104 -5.41 1 98.19 94 LEU A C 1
ATOM 764 O O . LEU A 1 94 ? 10.031 0.681 -4.492 1 98.19 94 LEU A O 1
ATOM 768 N N . LEU A 1 95 ? 9.328 -0.696 -6.129 1 98.69 95 LEU A N 1
ATOM 769 C CA . LEU A 1 95 ? 7.91 -0.744 -5.805 1 98.69 95 LEU A CA 1
ATOM 770 C C . LEU A 1 95 ? 7.48 -2.162 -5.441 1 98.69 95 LEU A C 1
ATOM 772 O O . LEU A 1 95 ? 7.918 -3.127 -6.078 1 98.69 95 LEU A O 1
ATOM 776 N N . ARG A 1 96 ? 6.605 -2.314 -4.457 1 98.69 96 ARG A N 1
ATOM 777 C CA . ARG A 1 96 ? 6.148 -3.635 -4.039 1 98.69 96 ARG A CA 1
ATOM 778 C C . ARG A 1 96 ? 4.625 -3.695 -3.977 1 98.69 96 ARG A C 1
ATOM 780 O O . ARG A 1 96 ? 3.982 -2.773 -3.469 1 98.69 96 ARG A O 1
ATOM 787 N N . ALA A 1 97 ? 4.121 -4.762 -4.465 1 98.88 97 ALA A N 1
ATOM 788 C CA . ALA A 1 97 ? 2.682 -4.992 -4.398 1 98.88 97 ALA A CA 1
ATOM 789 C C . ALA A 1 97 ? 2.371 -6.348 -3.764 1 98.88 97 ALA A C 1
ATOM 791 O O . ALA A 1 97 ? 3.1 -7.32 -3.979 1 98.88 97 ALA A O 1
ATOM 792 N N . THR A 1 98 ? 1.417 -6.367 -2.975 1 98.88 98 THR A N 1
ATOM 793 C CA . THR A 1 98 ? 0.79 -7.574 -2.445 1 98.88 98 THR A CA 1
ATOM 794 C C . THR A 1 98 ? -0.622 -7.738 -3 1 98.88 98 THR A C 1
ATOM 796 O O . THR A 1 98 ? -1.491 -6.895 -2.76 1 98.88 98 THR A O 1
ATOM 799 N N . ILE A 1 99 ? -0.859 -8.805 -3.691 1 98.81 99 ILE A N 1
ATOM 800 C CA . ILE A 1 99 ? -2.127 -9.023 -4.375 1 98.81 99 ILE A CA 1
ATOM 801 C C . ILE A 1 99 ? -2.783 -10.297 -3.842 1 98.81 99 ILE A C 1
ATOM 803 O O . ILE A 1 99 ? -2.271 -11.398 -4.047 1 98.81 99 ILE A O 1
ATOM 807 N N . PRO A 1 100 ? -3.914 -10.156 -3.223 1 98.12 100 PRO A N 1
ATOM 808 C CA . PRO A 1 100 ? -4.605 -11.367 -2.775 1 98.12 100 PRO A CA 1
ATOM 809 C C . PRO A 1 100 ? -5.156 -12.195 -3.936 1 98.12 100 PRO A C 1
ATOM 811 O O . PRO A 1 100 ? -5.723 -11.641 -4.879 1 98.12 100 PRO A O 1
ATOM 814 N N . ILE A 1 101 ? -4.902 -13.453 -3.859 1 97.44 101 ILE A N 1
ATOM 815 C CA . ILE A 1 101 ? -5.488 -14.375 -4.824 1 97.44 101 ILE A CA 1
ATOM 816 C C . ILE A 1 101 ? -6.758 -14.992 -4.246 1 97.44 101 ILE A C 1
ATOM 818 O O . ILE A 1 101 ? -7.812 -14.969 -4.879 1 97.44 101 ILE A O 1
ATOM 822 N N . ASN A 1 102 ? -6.746 -15.531 -3.133 1 94.19 102 ASN A N 1
ATOM 823 C CA . ASN A 1 102 ? -7.824 -16 -2.27 1 94.19 102 ASN A CA 1
ATOM 824 C C . ASN A 1 102 ? -7.391 -16.047 -0.808 1 94.19 102 ASN A C 1
ATOM 826 O O . ASN A 1 102 ? -6.418 -15.406 -0.421 1 94.19 102 ASN A O 1
ATOM 830 N N . GLU A 1 103 ? -8.109 -16.688 0.043 1 92.69 103 GLU A N 1
ATOM 831 C CA . GLU A 1 103 ? -7.828 -16.688 1.476 1 92.69 103 GLU A CA 1
ATOM 832 C C . GLU A 1 103 ? -6.531 -17.422 1.787 1 92.69 103 GLU A C 1
ATOM 834 O O . GLU A 1 103 ? -5.977 -17.281 2.877 1 92.69 103 GLU A O 1
ATOM 839 N N . ASN A 1 104 ? -5.984 -18.172 0.757 1 94.06 104 ASN A N 1
ATOM 840 C CA . ASN A 1 104 ? -4.871 -19.078 1.05 1 94.06 104 ASN A CA 1
ATOM 841 C C . ASN A 1 104 ? -3.6 -18.641 0.321 1 94.06 104 ASN A C 1
ATOM 843 O O . ASN A 1 104 ? -2.496 -19.047 0.699 1 94.06 104 ASN A O 1
ATOM 847 N N . TYR A 1 105 ? -3.762 -17.875 -0.733 1 96.5 105 TYR A N 1
ATOM 848 C CA . TYR A 1 105 ? -2.617 -17.562 -1.586 1 96.5 105 TYR A CA 1
ATOM 849 C C . TYR A 1 105 ? -2.549 -16.078 -1.904 1 96.5 105 TYR A C 1
ATOM 851 O O . TYR A 1 105 ? -3.582 -15.43 -2.086 1 96.5 105 TYR A O 1
ATOM 859 N N . TYR A 1 106 ? -1.333 -15.641 -2.041 1 98.38 106 TYR A N 1
ATOM 860 C CA . TYR A 1 106 ? -1.024 -14.25 -2.375 1 98.38 106 TYR A CA 1
ATOM 861 C C . TYR A 1 106 ? 0.091 -14.18 -3.412 1 98.38 106 TYR A C 1
ATOM 863 O O . TYR A 1 106 ? 0.933 -15.078 -3.492 1 98.38 106 TYR A O 1
ATOM 871 N N . LEU A 1 107 ? 0.009 -13.164 -4.152 1 98.81 107 LEU A N 1
ATOM 872 C CA . LEU A 1 107 ? 1.086 -12.852 -5.086 1 98.81 107 LEU A CA 1
ATOM 873 C C . LEU A 1 107 ? 1.832 -11.594 -4.648 1 98.81 107 LEU A C 1
ATOM 875 O O . LEU A 1 107 ? 1.219 -10.547 -4.426 1 98.81 107 LEU A O 1
ATOM 879 N N . LEU A 1 108 ? 3.113 -11.703 -4.434 1 98.88 108 LEU A N 1
ATOM 880 C CA . LEU A 1 108 ? 3.982 -10.555 -4.219 1 98.88 108 LEU A CA 1
ATOM 881 C C . LEU A 1 108 ? 4.715 -10.172 -5.504 1 98.88 108 LEU A C 1
ATOM 883 O O . LEU A 1 108 ? 5.234 -11.047 -6.207 1 98.88 108 LEU A O 1
ATOM 887 N N . VAL A 1 109 ? 4.699 -8.914 -5.82 1 98.94 109 VAL A N 1
ATOM 888 C CA . VAL A 1 109 ? 5.344 -8.438 -7.035 1 98.94 109 VAL A CA 1
ATOM 889 C C . VAL A 1 109 ? 6.215 -7.223 -6.715 1 98.94 109 VAL A C 1
ATOM 891 O O . VAL A 1 109 ? 5.805 -6.34 -5.957 1 98.94 109 VAL A O 1
ATOM 894 N N . THR A 1 110 ? 7.41 -7.184 -7.266 1 98.81 110 THR A N 1
ATOM 895 C CA . THR A 1 110 ? 8.281 -6.016 -7.18 1 98.81 110 THR A CA 1
ATOM 896 C C . THR A 1 110 ? 8.5 -5.406 -8.562 1 98.81 110 THR A C 1
ATOM 898 O O . THR A 1 110 ? 8.688 -6.129 -9.547 1 98.81 110 THR A O 1
ATOM 901 N N . PHE A 1 111 ? 8.422 -4.082 -8.633 1 98.81 111 PHE A N 1
ATOM 902 C CA . PHE A 1 111 ? 8.633 -3.34 -9.867 1 98.81 111 PHE A CA 1
ATOM 903 C C . PHE A 1 111 ? 9.898 -2.494 -9.781 1 98.81 111 PHE A C 1
ATOM 905 O O . PHE A 1 111 ? 10.352 -2.15 -8.688 1 98.81 111 PHE A O 1
ATOM 912 N N . ASP A 1 112 ? 10.406 -2.17 -10.977 1 98.5 112 ASP A N 1
ATOM 913 C CA . ASP A 1 112 ? 11.367 -1.078 -11.047 1 98.5 112 ASP A CA 1
ATOM 914 C C . ASP A 1 112 ? 10.773 0.22 -10.508 1 98.5 112 ASP A C 1
ATOM 916 O O . ASP A 1 112 ? 9.602 0.516 -10.75 1 98.5 112 ASP A O 1
ATOM 920 N N . VAL A 1 113 ? 11.617 0.993 -9.883 1 97.75 113 VAL A N 1
ATOM 921 C CA . VAL A 1 113 ? 11.156 2.191 -9.188 1 97.75 113 VAL A CA 1
ATOM 922 C C . VAL A 1 113 ? 10.648 3.215 -10.195 1 97.75 113 VAL A C 1
ATOM 924 O O . VAL A 1 113 ? 9.812 4.055 -9.875 1 97.75 113 VAL A O 1
ATOM 927 N N . GLU A 1 114 ? 11.023 3.176 -11.445 1 97.19 114 GLU A N 1
ATOM 928 C CA . GLU A 1 114 ? 10.68 4.152 -12.477 1 97.19 114 GLU A CA 1
ATOM 929 C C . GLU A 1 114 ? 9.281 3.895 -13.039 1 97.19 114 GLU A C 1
ATOM 931 O O . GLU A 1 114 ? 8.719 4.746 -13.719 1 97.19 114 GLU A O 1
ATOM 936 N N . GLU A 1 115 ? 8.75 2.709 -12.711 1 97.88 115 GLU A N 1
ATOM 937 C CA . GLU A 1 115 ? 7.445 2.363 -13.266 1 97.88 115 GLU A CA 1
ATOM 938 C C . GLU A 1 115 ? 6.352 3.27 -12.703 1 97.88 115 GLU A C 1
ATOM 940 O O . GLU A 1 115 ? 6.105 3.285 -11.5 1 97.88 115 GLU A O 1
ATOM 945 N N . LYS A 1 116 ? 5.648 3.904 -13.602 1 95.38 116 LYS A N 1
ATOM 946 C CA . LYS A 1 116 ? 4.598 4.828 -13.188 1 95.38 116 LYS A CA 1
ATOM 947 C C . LYS A 1 116 ? 3.215 4.215 -13.383 1 95.38 116 LYS A C 1
ATOM 949 O O . LYS A 1 116 ? 2.238 4.664 -12.773 1 95.38 116 LYS A O 1
ATOM 954 N N . ASN A 1 117 ? 3.152 3.209 -14.188 1 96.5 117 ASN A N 1
ATOM 955 C CA . ASN A 1 117 ? 1.861 2.641 -14.562 1 96.5 117 ASN A CA 1
ATOM 956 C C . ASN A 1 117 ? 1.604 1.315 -13.852 1 96.5 117 ASN A C 1
ATOM 958 O O . ASN A 1 117 ? 0.955 0.426 -14.406 1 96.5 117 ASN A O 1
ATOM 962 N N . PHE A 1 118 ? 2.193 1.193 -12.648 1 98.38 118 PHE A N 1
ATOM 963 C CA . PHE A 1 118 ? 2.07 -0.072 -11.938 1 98.38 118 PHE A CA 1
ATOM 964 C C . PHE A 1 118 ? 0.607 -0.398 -11.664 1 98.38 118 PHE A C 1
ATOM 966 O O . PHE A 1 118 ? 0.211 -1.565 -11.688 1 98.38 118 PHE A O 1
ATOM 973 N N . ASP A 1 119 ? -0.225 0.593 -11.43 1 98.12 119 ASP A N 1
ATOM 974 C CA . ASP A 1 119 ? -1.642 0.367 -11.164 1 98.12 119 ASP A CA 1
ATOM 975 C C . ASP A 1 119 ? -2.328 -0.299 -12.352 1 98.12 119 ASP A C 1
ATOM 977 O O . ASP A 1 119 ? -3.068 -1.271 -12.18 1 98.12 119 ASP A O 1
ATOM 981 N N . SER A 1 120 ? -2.051 0.184 -13.484 1 97.69 120 SER A N 1
ATOM 982 C CA . SER A 1 120 ? -2.637 -0.374 -14.695 1 97.69 120 SER A CA 1
ATOM 983 C C . SER A 1 120 ? -2.117 -1.781 -14.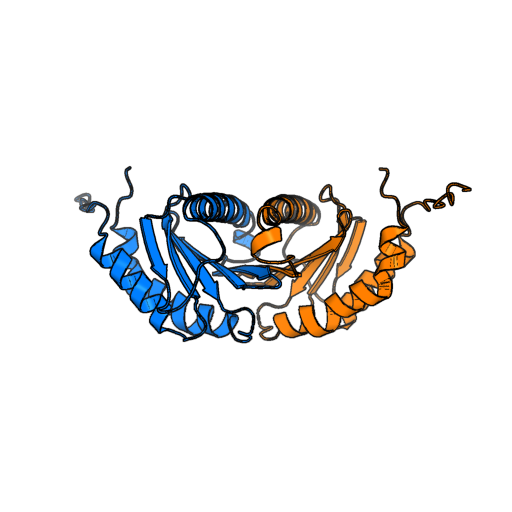969 1 97.69 120 SER A C 1
ATOM 985 O O . SER A 1 120 ? -2.855 -2.641 -15.453 1 97.69 120 SER A O 1
ATOM 987 N N . ILE A 1 121 ? -0.887 -1.993 -14.688 1 98.62 121 ILE A N 1
ATOM 988 C CA . ILE A 1 121 ? -0.307 -3.32 -14.867 1 98.62 121 ILE A CA 1
ATOM 989 C C . ILE A 1 121 ? -0.98 -4.312 -13.922 1 98.62 121 ILE A C 1
ATOM 991 O O . ILE A 1 121 ? -1.383 -5.398 -14.336 1 98.62 121 ILE A O 1
ATOM 995 N N . ILE A 1 122 ? -1.178 -3.902 -12.664 1 98.75 122 ILE A N 1
ATOM 996 C CA . ILE A 1 122 ? -1.766 -4.789 -11.672 1 98.75 122 ILE A CA 1
ATOM 997 C C . ILE A 1 122 ? -3.236 -5.035 -12 1 98.75 122 ILE A C 1
ATOM 999 O O . ILE A 1 122 ? -3.662 -6.184 -12.141 1 98.75 122 ILE A O 1
ATOM 1003 N N . THR A 1 123 ? -3.98 -3.986 -12.242 1 98.25 123 THR A N 1
ATOM 1004 C CA . THR A 1 123 ? -5.426 -4.109 -12.367 1 98.25 123 THR A CA 1
ATOM 1005 C C . THR A 1 123 ? -5.805 -4.59 -13.766 1 98.25 123 THR A C 1
ATOM 1007 O O . THR A 1 123 ? -6.812 -5.277 -13.938 1 98.25 123 THR A O 1
ATOM 1010 N N . GLY A 1 124 ? -4.984 -4.293 -14.688 1 98.31 124 GLY A N 1
ATOM 1011 C CA . GLY A 1 124 ? -5.355 -4.574 -16.062 1 98.31 124 GLY A CA 1
ATOM 1012 C C . GLY A 1 124 ? -4.754 -5.863 -16.594 1 98.31 124 GLY A C 1
ATOM 1013 O O . GLY A 1 124 ? -5.23 -6.414 -17.578 1 98.31 124 GLY A O 1
ATOM 1014 N N . LYS A 1 125 ? -3.709 -6.293 -16 1 98.69 125 LYS A N 1
ATOM 1015 C CA . LYS A 1 125 ? -3.027 -7.469 -16.547 1 98.69 125 LYS A CA 1
ATOM 1016 C C . LYS A 1 125 ? -2.926 -8.57 -15.492 1 98.69 125 LYS A C 1
ATOM 1018 O O . LYS A 1 125 ? -3.363 -9.703 -15.727 1 98.69 125 LYS A O 1
ATOM 1023 N N . ILE A 1 126 ? -2.457 -8.281 -14.289 1 98.88 126 ILE A N 1
ATOM 1024 C CA . ILE A 1 126 ? -2.148 -9.305 -13.297 1 98.88 126 ILE A CA 1
ATOM 1025 C C . ILE A 1 126 ? -3.441 -9.828 -12.68 1 98.88 126 ILE A C 1
ATOM 1027 O O . ILE A 1 126 ? -3.674 -11.039 -12.648 1 98.88 126 ILE A O 1
ATOM 1031 N N . VAL A 1 127 ? -4.312 -8.914 -12.25 1 98.62 127 VAL A N 1
ATOM 1032 C CA . VAL A 1 127 ? -5.551 -9.305 -11.586 1 98.62 127 VAL A CA 1
ATOM 1033 C C . VAL A 1 127 ? -6.406 -10.141 -12.539 1 98.62 127 VAL A C 1
ATOM 1035 O O . VAL A 1 127 ? -6.906 -11.203 -12.156 1 98.62 127 VAL A O 1
ATOM 1038 N N . PRO A 1 128 ? -6.531 -9.727 -13.812 1 98.31 128 PRO A N 1
ATOM 1039 C CA . PRO A 1 128 ? -7.277 -10.578 -14.742 1 98.31 128 PRO A CA 1
ATOM 1040 C C . PRO A 1 128 ? -6.648 -11.953 -14.914 1 98.31 128 PRO A C 1
ATOM 1042 O O . PRO A 1 128 ? -7.359 -12.953 -15.055 1 98.31 128 PRO A O 1
ATOM 1045 N N . SER A 1 129 ? -5.336 -12.031 -14.938 1 98.12 129 SER A N 1
ATOM 1046 C CA . SER A 1 129 ? -4.652 -13.32 -15.047 1 98.12 129 SER A CA 1
ATOM 1047 C C . SER A 1 129 ? -4.969 -14.219 -13.859 1 98.12 129 SER A C 1
ATOM 1049 O O . SER A 1 129 ? -5.152 -15.43 -14.023 1 98.12 129 SER A O 1
ATOM 1051 N N . ILE A 1 130 ? -5.027 -13.688 -12.641 1 98 130 ILE A N 1
ATOM 1052 C CA . ILE A 1 130 ? -5.402 -14.43 -11.445 1 98 130 ILE A CA 1
ATOM 1053 C C . ILE A 1 130 ? -6.828 -14.961 -11.594 1 98 130 ILE A C 1
ATOM 1055 O O . ILE A 1 130 ? -7.094 -16.125 -11.312 1 98 130 ILE A O 1
ATOM 1059 N N . ALA A 1 131 ? -7.699 -14.086 -12.078 1 96.88 131 ALA A N 1
ATOM 1060 C CA . ALA A 1 131 ? -9.102 -14.453 -12.25 1 96.88 131 ALA A CA 1
ATOM 1061 C C . ALA A 1 131 ? -9.242 -15.609 -13.242 1 96.88 131 ALA A C 1
ATOM 1063 O O . ALA A 1 131 ? -10.047 -16.516 -13.031 1 96.88 131 ALA A O 1
ATOM 1064 N N . GLU A 1 132 ? -8.453 -15.602 -14.273 1 96.5 132 GLU A N 1
ATOM 1065 C CA . GLU A 1 132 ? -8.484 -16.641 -15.305 1 96.5 132 GLU A CA 1
ATOM 1066 C C . GLU A 1 132 ? -8.031 -17.984 -14.75 1 96.5 132 GLU A C 1
ATOM 1068 O O . GLU A 1 132 ? -8.391 -19.031 -15.289 1 96.5 132 GLU A O 1
ATOM 1073 N N . ASN A 1 133 ? -7.25 -17.906 -13.68 1 94.62 133 ASN A N 1
ATOM 1074 C CA . ASN A 1 133 ? -6.688 -19.141 -13.125 1 94.62 133 ASN A CA 1
ATOM 1075 C C . ASN A 1 133 ? -7.27 -19.453 -11.75 1 94.62 133 ASN A C 1
ATOM 1077 O O . ASN A 1 133 ? -6.691 -20.234 -10.984 1 94.62 133 ASN A O 1
ATOM 1081 N N . LYS A 1 134 ? -8.328 -18.859 -11.398 1 91.44 134 LYS A N 1
ATOM 1082 C CA . LYS A 1 134 ? -8.93 -18.922 -10.07 1 91.44 134 LYS A CA 1
ATOM 1083 C C . LYS A 1 134 ? -9.211 -20.359 -9.656 1 91.44 134 LYS A C 1
ATOM 1085 O O . LYS A 1 134 ? -8.969 -20.734 -8.508 1 91.44 134 LYS A O 1
ATOM 1090 N N . SER A 1 135 ? -9.695 -21.156 -10.547 1 89.69 135 SER A N 1
ATOM 1091 C CA . SER A 1 135 ? -10.078 -22.531 -10.242 1 89.69 135 SER A CA 1
ATOM 1092 C C . SER A 1 135 ? -8.867 -23.359 -9.828 1 89.69 135 SER A C 1
ATOM 1094 O O . SER A 1 135 ? -8.969 -24.234 -8.961 1 89.69 135 SER A O 1
ATOM 1096 N N . ARG A 1 136 ? -7.742 -23.062 -10.422 1 89.88 136 ARG A N 1
ATOM 1097 C CA . ARG A 1 136 ? -6.523 -23.797 -10.094 1 89.88 136 ARG A CA 1
ATOM 1098 C C . ARG A 1 136 ? -6.051 -23.484 -8.68 1 89.88 136 ARG A C 1
ATOM 1100 O O . ARG A 1 136 ? -5.527 -24.344 -7.984 1 89.88 136 ARG A O 1
ATOM 1107 N N . PHE A 1 137 ? -6.281 -22.312 -8.234 1 89.75 137 PHE A N 1
ATOM 1108 C CA . PHE A 1 137 ? -5.867 -21.891 -6.902 1 89.75 137 PHE A CA 1
ATOM 1109 C C . PHE A 1 137 ? -6.82 -22.438 -5.848 1 89.75 137 PHE A C 1
ATOM 1111 O O . PHE A 1 137 ? -6.426 -22.672 -4.699 1 89.75 137 PHE A O 1
ATOM 1118 N N . ILE A 1 138 ? -8.008 -22.609 -6.156 1 83.81 138 ILE A N 1
ATOM 1119 C CA . ILE A 1 138 ? -9.016 -23.125 -5.23 1 83.81 138 ILE A CA 1
ATOM 1120 C C . ILE A 1 138 ? -8.758 -24.609 -4.973 1 83.81 138 ILE A C 1
ATOM 1122 O O . ILE A 1 138 ? -8.914 -25.078 -3.844 1 83.81 138 ILE A O 1
ATOM 1126 N N . THR A 1 139 ? -8.328 -25.25 -5.957 1 78.5 139 THR A N 1
ATOM 1127 C CA . THR A 1 139 ? -8.227 -26.703 -5.863 1 78.5 139 THR A CA 1
ATOM 1128 C C . THR A 1 139 ? -6.906 -27.109 -5.219 1 78.5 139 THR A C 1
ATOM 1130 O O . THR A 1 139 ? -6.762 -28.25 -4.742 1 78.5 139 THR A O 1
ATOM 1133 N N . MET A 1 140 ? -6.051 -26.156 -5.125 1 77 140 MET A N 1
ATOM 1134 C CA . MET A 1 140 ? -4.77 -26.453 -4.5 1 77 140 MET A CA 1
ATOM 1135 C C . MET A 1 140 ? -4.895 -26.469 -2.979 1 77 140 MET A C 1
ATOM 1137 O O . MET A 1 140 ? -5.613 -25.641 -2.408 1 77 140 MET A O 1
ATOM 1141 N N . ASP A 1 141 ? -4.73 -27.562 -2.223 1 62.44 141 ASP A N 1
ATOM 1142 C CA . ASP A 1 141 ? -4.793 -27.672 -0.768 1 62.44 141 ASP A CA 1
ATOM 1143 C C . ASP A 1 141 ? -3.414 -27.453 -0.142 1 62.44 141 ASP A C 1
ATOM 1145 O O . ASP A 1 141 ? -2.445 -28.109 -0.533 1 62.44 141 ASP A O 1
ATOM 1149 N N . ASP A 1 142 ? -3.176 -26.281 0.488 1 59 142 ASP A N 1
ATOM 1150 C CA . ASP A 1 142 ? -1.931 -26.156 1.24 1 59 142 ASP A CA 1
ATOM 1151 C C . ASP A 1 142 ? -2.018 -26.891 2.576 1 59 142 ASP A C 1
ATOM 1153 O O . ASP A 1 142 ? -2.328 -26.281 3.604 1 59 142 ASP A O 1
ATOM 1157 N N . SER A 1 143 ? -2.725 -27.906 2.771 1 46.28 143 SER A N 1
ATOM 1158 C CA . SER A 1 143 ? -2.691 -28.609 4.051 1 46.28 143 SER A CA 1
ATOM 1159 C C . SER A 1 143 ? -1.259 -28.891 4.492 1 46.28 143 SER A C 1
ATOM 1161 O O . SER A 1 143 ? -0.667 -29.891 4.09 1 46.28 143 SER A O 1
ATOM 1163 N N . ILE A 1 144 ? -0.332 -27.891 4.297 1 39.75 144 ILE A N 1
AT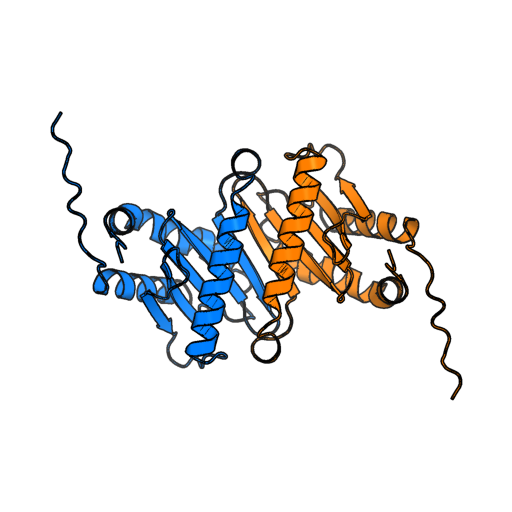OM 1164 C CA . ILE A 1 144 ? 0.839 -28.297 5.066 1 39.75 144 ILE A CA 1
ATOM 1165 C C . ILE A 1 144 ? 0.609 -28 6.547 1 39.75 144 ILE A C 1
ATOM 1167 O O . ILE A 1 144 ? 0.089 -26.938 6.902 1 39.75 144 ILE A O 1
ATOM 1171 N N . MET B 1 1 ? 28.891 24.281 24.453 1 40.28 1 MET B N 1
ATOM 1172 C CA . MET B 1 1 ? 27.953 24.688 23.406 1 40.28 1 MET B CA 1
ATOM 1173 C C . MET B 1 1 ? 26.531 24.734 23.953 1 40.28 1 MET B C 1
ATOM 1175 O O . MET B 1 1 ? 26.094 23.812 24.672 1 40.28 1 MET B O 1
ATOM 1179 N N . PRO B 1 2 ? 25.812 25.844 24.078 1 39.09 2 PRO B N 1
ATOM 1180 C CA . PRO B 1 2 ? 24.469 25.875 24.656 1 39.09 2 PRO B CA 1
ATOM 1181 C C . PRO B 1 2 ? 23.516 24.906 23.984 1 39.09 2 PRO B C 1
ATOM 1183 O O . PRO B 1 2 ? 23.594 24.703 22.766 1 39.09 2 PRO B O 1
ATOM 1186 N N . TYR B 1 3 ? 23.078 23.922 24.641 1 42.25 3 TYR B N 1
ATOM 1187 C CA . TYR B 1 3 ? 21.984 23.047 24.203 1 42.25 3 TYR B CA 1
ATOM 1188 C C . TYR B 1 3 ? 20.812 23.875 23.688 1 42.25 3 TYR B C 1
ATOM 1190 O O . TYR B 1 3 ? 20.312 24.75 24.391 1 42.25 3 TYR B O 1
ATOM 1198 N N . LYS B 1 4 ? 20.953 24.344 22.438 1 46.66 4 LYS B N 1
ATOM 1199 C CA . LYS B 1 4 ? 19.75 24.969 21.875 1 46.66 4 LYS B CA 1
ATOM 1200 C C . LYS B 1 4 ? 18.484 24.328 22.438 1 46.66 4 LYS B C 1
ATOM 1202 O O . LYS B 1 4 ? 18.234 23.141 22.219 1 46.66 4 LYS B O 1
ATOM 1207 N N . LEU B 1 5 ? 17.859 24.797 23.438 1 43.12 5 LEU B N 1
ATOM 1208 C CA . LEU B 1 5 ? 16.547 24.453 23.984 1 43.12 5 LEU B CA 1
ATOM 1209 C C . LEU B 1 5 ? 15.508 24.359 22.875 1 43.12 5 LEU B C 1
ATOM 1211 O O . LEU B 1 5 ? 15.203 25.359 22.219 1 43.12 5 LEU B O 1
ATOM 1215 N N . ARG B 1 6 ? 15.547 23.312 22.109 1 48.94 6 ARG B N 1
ATOM 1216 C CA . ARG B 1 6 ? 14.406 23.125 21.219 1 48.94 6 ARG B CA 1
ATOM 1217 C C . ARG B 1 6 ? 13.094 23.406 21.938 1 48.94 6 ARG B C 1
ATOM 1219 O O . ARG B 1 6 ? 12.797 22.812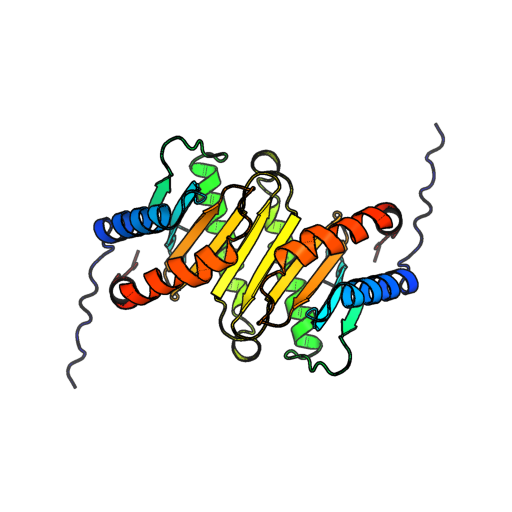 22.969 1 48.94 6 ARG B O 1
ATOM 1226 N N . THR B 1 7 ? 12.734 24.625 22.047 1 48.84 7 THR B N 1
ATOM 1227 C CA . THR B 1 7 ? 11.43 24.938 22.625 1 48.84 7 THR B CA 1
ATOM 1228 C C . THR B 1 7 ? 10.352 24.031 22.047 1 48.84 7 THR B C 1
ATOM 1230 O O . THR B 1 7 ? 10.102 24.047 20.828 1 48.84 7 THR B O 1
ATOM 1233 N N . TYR B 1 8 ? 10.289 22.891 22.578 1 52.59 8 TYR B N 1
ATOM 1234 C CA . TYR B 1 8 ? 9.195 21.984 22.219 1 52.59 8 TYR B CA 1
ATOM 1235 C C . TYR B 1 8 ? 7.844 22.641 22.469 1 52.59 8 TYR B C 1
ATOM 1237 O O . TYR B 1 8 ? 7.598 23.188 23.547 1 52.59 8 TYR B O 1
ATOM 1245 N N . VAL B 1 9 ? 7.289 23.219 21.391 1 63.16 9 VAL B N 1
ATOM 1246 C CA . VAL B 1 9 ? 5.918 23.703 21.484 1 63.16 9 VAL B CA 1
ATOM 1247 C C . VAL B 1 9 ? 4.945 22.531 21.391 1 63.16 9 VAL B C 1
ATOM 1249 O O . VAL B 1 9 ? 5.266 21.5 20.797 1 63.16 9 VAL B O 1
ATOM 1252 N N . GLY B 1 10 ? 3.943 22.391 22.266 1 78.38 10 GLY B N 1
ATOM 1253 C CA . GLY B 1 10 ? 2.861 21.422 22.219 1 78.38 10 GLY B CA 1
ATOM 1254 C C . GLY B 1 10 ? 2.295 21.25 20.828 1 78.38 10 GLY B C 1
ATOM 1255 O O . GLY B 1 10 ? 2.773 21.859 19.859 1 78.38 10 GLY B O 1
ATOM 1256 N N . ILE B 1 11 ? 1.467 20.469 20.641 1 82.88 11 ILE B N 1
ATOM 1257 C CA . ILE B 1 11 ? 0.83 20.188 19.359 1 82.88 11 ILE B CA 1
ATOM 1258 C C . ILE B 1 11 ? 0.125 21.453 18.859 1 82.88 11 ILE B C 1
ATOM 1260 O O . ILE B 1 11 ? -0.66 22.062 19.578 1 82.88 11 ILE B O 1
ATOM 1264 N N . ASP B 1 12 ? 0.552 21.906 17.688 1 89.5 12 ASP B N 1
ATOM 1265 C CA . ASP B 1 12 ? -0.071 23.047 17.016 1 89.5 12 ASP B CA 1
ATOM 1266 C C . ASP B 1 12 ? -1.263 22.594 16.172 1 89.5 12 ASP B C 1
ATOM 1268 O O . ASP B 1 12 ? -1.137 22.422 14.961 1 89.5 12 ASP B O 1
ATOM 1272 N N . TYR B 1 13 ? -2.434 22.516 16.719 1 91.06 13 TYR B N 1
ATOM 1273 C CA . TYR B 1 13 ? -3.627 21.984 16.078 1 91.06 13 TYR B CA 1
ATOM 1274 C C . TYR B 1 13 ? -4.082 22.891 14.93 1 91.06 13 TYR B C 1
ATOM 1276 O O . TYR B 1 13 ? -4.637 22.406 13.938 1 91.06 13 TYR B O 1
ATOM 1284 N N . GLU B 1 14 ? -3.814 24.156 15.086 1 92.25 14 GLU B N 1
ATOM 1285 C CA . GLU B 1 14 ? -4.172 25.062 14 1 92.25 14 GLU B CA 1
ATOM 1286 C C . GLU B 1 14 ? -3.375 24.766 12.734 1 92.25 14 GLU B C 1
ATOM 1288 O O . GLU B 1 14 ? -3.938 24.719 11.641 1 92.25 14 GLU B O 1
ATOM 1293 N N . PHE B 1 15 ? -2.121 24.594 12.945 1 94.69 15 PHE B N 1
ATOM 1294 C CA . PHE B 1 15 ? -1.271 24.219 11.82 1 94.69 15 PHE B CA 1
ATOM 1295 C C . PHE B 1 15 ? -1.717 22.875 11.234 1 94.69 15 PHE B C 1
ATOM 1297 O O . PHE B 1 15 ? -1.857 22.75 10.023 1 94.69 15 PHE B O 1
ATOM 1304 N N . LEU B 1 16 ? -2.014 21.906 12.086 1 95.44 16 LEU B N 1
ATOM 1305 C CA . LEU B 1 16 ? -2.381 20.578 11.625 1 95.44 16 LEU B CA 1
ATOM 1306 C C . LEU B 1 16 ? -3.688 20.609 10.836 1 95.44 16 LEU B C 1
ATOM 1308 O O . LEU B 1 16 ? -3.805 19.984 9.789 1 95.44 16 LEU B O 1
ATOM 1312 N N . ASN B 1 17 ? -4.582 21.344 11.328 1 95.62 17 ASN B N 1
ATOM 1313 C CA . ASN B 1 17 ? -5.855 21.484 10.633 1 95.62 17 ASN B CA 1
ATOM 1314 C C . ASN B 1 17 ? -5.68 22.141 9.266 1 95.62 17 ASN B C 1
ATOM 1316 O O . ASN B 1 17 ? -6.23 21.672 8.266 1 95.62 17 ASN B O 1
ATOM 1320 N N . SER B 1 18 ? -4.887 23.188 9.281 1 96.88 18 SER B N 1
ATOM 1321 C CA . SER B 1 18 ? -4.625 23.891 8.023 1 96.88 18 SER B CA 1
ATOM 1322 C C . SER B 1 18 ? -3.914 22.984 7.023 1 96.88 18 SER B C 1
ATOM 1324 O O . SER B 1 18 ? -4.184 23.062 5.824 1 96.88 18 SER B O 1
ATOM 1326 N N . PHE B 1 19 ? -3.027 22.234 7.504 1 97.88 19 PHE B N 1
ATOM 1327 C CA . PHE B 1 19 ? -2.289 21.328 6.633 1 97.88 19 PHE B CA 1
ATOM 1328 C C . PHE B 1 19 ? -3.227 20.312 5.988 1 97.88 19 PHE B C 1
ATOM 1330 O O . PHE B 1 19 ? -3.148 20.062 4.785 1 97.88 19 PHE B O 1
ATOM 1337 N N . CYS B 1 20 ? -4.152 19.75 6.746 1 98.19 20 CYS B N 1
ATOM 1338 C CA . CYS B 1 20 ? -5.109 18.797 6.195 1 98.19 20 CYS B CA 1
ATOM 1339 C C . CYS B 1 20 ? -5.992 19.453 5.148 1 98.19 20 CYS B C 1
ATOM 1341 O O . CYS B 1 20 ? -6.281 18.859 4.105 1 98.19 20 CYS B O 1
ATOM 1343 N N . LYS B 1 21 ? -6.395 20.641 5.41 1 98.19 21 LYS B N 1
ATOM 1344 C CA . LYS B 1 21 ? -7.188 21.375 4.426 1 98.19 21 LYS B CA 1
ATOM 1345 C C . LYS B 1 21 ? -6.402 21.594 3.137 1 98.19 21 LYS B C 1
ATOM 1347 O O . LYS B 1 21 ? -6.953 21.453 2.041 1 98.19 21 LYS B O 1
ATOM 1352 N N . ASN B 1 22 ? -5.168 21.922 3.324 1 98.38 22 ASN B N 1
ATOM 1353 C CA . ASN B 1 22 ? -4.301 22.109 2.166 1 98.38 22 ASN B CA 1
ATOM 1354 C C . ASN B 1 22 ? -4.156 20.828 1.36 1 98.38 22 ASN B C 1
ATOM 1356 O O . ASN B 1 22 ? -4.152 20.859 0.129 1 98.38 22 ASN B O 1
ATOM 1360 N N . VAL B 1 23 ? -4.031 19.703 2.025 1 98.75 23 VAL B N 1
ATOM 1361 C CA . VAL B 1 23 ? -3.926 18.406 1.358 1 98.75 23 VAL B CA 1
ATOM 1362 C C . VAL B 1 23 ? -5.199 18.125 0.559 1 98.75 23 VAL B C 1
ATOM 1364 O O . VAL B 1 23 ? -5.133 17.75 -0.613 1 98.75 23 VAL B O 1
ATOM 1367 N N . LEU B 1 24 ? -6.352 18.375 1.075 1 98.5 24 LEU B N 1
ATOM 1368 C CA . LEU B 1 24 ? -7.621 18.172 0.393 1 98.5 24 LEU B CA 1
ATOM 1369 C C . LEU B 1 24 ? -7.695 19 -0.887 1 98.5 24 LEU B C 1
ATOM 1371 O O . LEU B 1 24 ? -8.25 18.547 -1.892 1 98.5 24 LEU B O 1
ATOM 1375 N N . ALA B 1 25 ? -7.086 20.109 -0.818 1 98.25 25 ALA B N 1
ATOM 1376 C CA . ALA B 1 25 ? -7.18 21.062 -1.919 1 98.25 25 ALA B CA 1
ATOM 1377 C C . ALA B 1 25 ? -6.254 20.672 -3.066 1 98.25 25 ALA B C 1
ATOM 1379 O O . ALA B 1 25 ? -6.352 21.219 -4.164 1 98.25 25 ALA B O 1
ATOM 1380 N N . LYS B 1 26 ? -5.402 19.703 -2.861 1 98.44 26 LYS B N 1
ATOM 1381 C CA . LYS B 1 26 ? -4.414 19.344 -3.875 1 98.44 26 LYS B CA 1
ATOM 1382 C C . LYS B 1 26 ? -5.07 18.625 -5.051 1 98.44 26 LYS B C 1
ATOM 1384 O O . LYS B 1 26 ? -4.531 18.625 -6.16 1 98.44 26 LYS B O 1
ATOM 1389 N N . ASP B 1 27 ? -6.16 18 -4.77 1 98.69 27 ASP B N 1
ATOM 1390 C CA . ASP B 1 27 ? -6.859 17.328 -5.852 1 98.69 27 ASP B CA 1
ATOM 1391 C C . ASP B 1 27 ? -8.305 17.016 -5.465 1 98.69 27 ASP B C 1
ATOM 1393 O O . ASP B 1 27 ? -8.578 16.609 -4.336 1 98.69 27 ASP B O 1
ATOM 1397 N N . LYS B 1 28 ? -9.203 17.109 -6.426 1 98.06 28 LYS B N 1
ATOM 1398 C CA . LYS B 1 28 ? -10.641 16.953 -6.18 1 98.06 28 LYS B CA 1
ATOM 1399 C C . LYS B 1 28 ? -10.977 15.5 -5.832 1 98.06 28 LYS B C 1
ATOM 1401 O O . LYS B 1 28 ? -12.062 15.219 -5.328 1 98.06 28 LYS B O 1
ATOM 1406 N N . SER B 1 29 ? -10.094 14.57 -6.113 1 98.62 29 SER B N 1
ATOM 1407 C CA . SER B 1 29 ? -10.375 13.156 -5.871 1 98.62 29 SER B CA 1
ATOM 1408 C C . SER B 1 29 ? -10.109 12.789 -4.418 1 98.62 29 SER B C 1
ATOM 1410 O O . SER B 1 29 ? -10.477 11.695 -3.975 1 98.62 29 SER B O 1
ATOM 1412 N N . ILE B 1 30 ? -9.422 13.609 -3.641 1 98.88 30 ILE B N 1
ATOM 1413 C CA . ILE B 1 30 ? -9.141 13.312 -2.24 1 98.88 30 ILE B CA 1
ATOM 1414 C C . ILE B 1 30 ? -10.406 13.477 -1.412 1 98.88 30 ILE B C 1
ATOM 1416 O O . ILE B 1 30 ? -11.016 14.547 -1.399 1 98.88 30 ILE B O 1
ATOM 1420 N N . ARG B 1 31 ? -10.797 12.398 -0.747 1 98.56 31 ARG B N 1
ATOM 1421 C CA . ARG B 1 31 ? -12.023 12.344 0.033 1 98.56 31 ARG B CA 1
ATOM 1422 C C . ARG B 1 31 ? -11.781 12.781 1.473 1 98.56 31 ARG B C 1
ATOM 1424 O O . ARG B 1 31 ? -12.641 13.414 2.09 1 98.56 31 ARG B O 1
ATOM 1431 N N . TRP B 1 32 ? -10.664 12.422 1.999 1 98.69 32 TRP B N 1
ATOM 1432 C CA . TRP B 1 32 ? -10.359 12.539 3.422 1 98.69 32 TRP B CA 1
ATOM 1433 C C . TRP B 1 32 ? -8.859 12.625 3.656 1 98.69 32 TRP B C 1
ATOM 1435 O O . TRP B 1 32 ? -8.078 11.945 2.982 1 98.69 32 TRP B O 1
ATOM 1445 N N . ALA B 1 33 ? -8.422 13.477 4.562 1 98.81 33 ALA B N 1
ATOM 1446 C CA . ALA B 1 33 ? -7.051 13.555 5.047 1 98.81 33 ALA B CA 1
ATOM 1447 C C . ALA B 1 33 ? -7.008 13.594 6.574 1 98.81 33 ALA B C 1
ATOM 1449 O O . ALA B 1 33 ? -7.77 14.336 7.203 1 98.81 33 ALA B O 1
ATOM 1450 N N . GLY B 1 34 ? -6.195 12.766 7.168 1 98.56 34 GLY B N 1
ATOM 1451 C CA . GLY B 1 34 ? -5.992 12.734 8.609 1 98.56 34 GLY B CA 1
ATOM 1452 C C . GLY B 1 34 ? -4.527 12.719 9.008 1 98.56 34 GLY B C 1
ATOM 1453 O O . GLY B 1 34 ? -3.732 11.977 8.438 1 98.56 34 GLY B O 1
ATOM 1454 N N . LEU B 1 35 ? -4.191 13.57 9.898 1 98.44 35 LEU B N 1
ATOM 1455 C CA . LEU B 1 35 ? -2.867 13.547 10.516 1 98.44 35 LEU B CA 1
ATOM 1456 C C . LEU B 1 35 ? -2.873 12.695 11.781 1 98.44 35 LEU B C 1
ATOM 1458 O O . LEU B 1 35 ? -3.701 12.906 12.672 1 98.44 35 LEU B O 1
ATOM 1462 N N . VAL B 1 36 ? -1.956 11.844 11.797 1 98.06 36 VAL B N 1
ATOM 1463 C CA . VAL B 1 36 ? -1.958 10.805 12.82 1 98.06 36 VAL B CA 1
ATOM 1464 C C . VAL B 1 36 ? -0.591 10.734 13.5 1 98.06 36 VAL B C 1
ATOM 1466 O O . VAL B 1 36 ? 0.443 10.859 12.836 1 98.06 36 VAL B O 1
ATOM 1469 N N . ASN B 1 37 ? -0.583 10.516 14.781 1 96.56 37 ASN B N 1
ATOM 1470 C CA . ASN B 1 37 ? 0.708 10.383 15.453 1 96.56 37 ASN B CA 1
ATOM 1471 C C . ASN B 1 37 ? 1.202 8.945 15.438 1 96.56 37 ASN B C 1
ATOM 1473 O O . ASN B 1 37 ? 0.533 8.055 14.898 1 96.56 37 ASN B O 1
ATOM 1477 N N . LYS B 1 38 ? 2.385 8.703 15.992 1 96.38 38 LYS B N 1
ATOM 1478 C CA . LYS B 1 38 ? 3.076 7.422 15.914 1 96.38 38 LYS B CA 1
ATOM 1479 C C . LYS B 1 38 ? 2.301 6.336 16.656 1 96.38 38 LYS B C 1
ATOM 1481 O O . LYS B 1 38 ? 2.557 5.145 16.469 1 96.38 38 LYS B O 1
ATOM 1486 N N . ASN B 1 39 ? 1.369 6.754 17.5 1 96.5 39 ASN B N 1
ATOM 1487 C CA . ASN B 1 39 ? 0.579 5.785 18.25 1 96.5 39 ASN B CA 1
ATOM 1488 C C . ASN B 1 39 ? -0.727 5.449 17.531 1 96.5 39 ASN B C 1
ATOM 1490 O O . ASN B 1 39 ? -1.537 4.676 18.047 1 96.5 39 ASN B O 1
ATOM 1494 N N . GLY B 1 40 ? -0.958 6.02 16.406 1 98.19 40 GLY B N 1
ATOM 1495 C CA . GLY B 1 40 ? -2.146 5.727 15.625 1 98.19 40 GLY B CA 1
ATOM 1496 C C . GLY B 1 40 ? -3.34 6.582 16.016 1 98.19 40 GLY B C 1
ATOM 1497 O O . GLY B 1 40 ? -4.477 6.266 15.648 1 98.19 40 GLY B O 1
ATOM 1498 N N . ILE B 1 41 ? -3.041 7.633 16.75 1 97.94 41 ILE B N 1
ATOM 1499 C CA . ILE B 1 41 ? -4.113 8.523 17.172 1 97.94 41 ILE B CA 1
ATOM 1500 C C . ILE B 1 41 ? -4.289 9.648 16.156 1 97.94 41 ILE B C 1
ATOM 1502 O O . ILE B 1 41 ? -3.336 10.359 15.828 1 97.94 41 ILE B O 1
ATOM 1506 N N . ILE B 1 42 ? -5.562 9.781 15.703 1 98.12 42 ILE B N 1
ATOM 1507 C CA . ILE B 1 42 ? -5.863 10.875 14.789 1 98.12 42 ILE B CA 1
ATOM 1508 C C . ILE B 1 42 ? -5.855 12.195 15.547 1 98.12 42 ILE B C 1
ATOM 1510 O O . ILE B 1 42 ? -6.66 12.406 16.453 1 98.12 42 ILE B O 1
ATOM 1514 N N . LEU B 1 43 ? -4.977 13.094 15.102 1 97.19 43 LEU B N 1
ATOM 1515 C CA . LEU B 1 43 ? -4.867 14.406 15.727 1 97.19 43 LEU B CA 1
ATOM 1516 C C . LEU B 1 43 ? -5.848 15.391 15.102 1 97.19 43 LEU B C 1
ATOM 1518 O O . LEU B 1 43 ? -6.461 16.203 15.805 1 97.19 43 LEU B O 1
ATOM 1522 N N . THR B 1 44 ? -5.914 15.422 13.883 1 97.12 44 THR B N 1
ATOM 1523 C CA . THR B 1 44 ? -6.852 16.234 13.109 1 97.12 44 THR B CA 1
ATOM 1524 C C . THR B 1 44 ? -7.215 15.539 11.797 1 97.12 44 THR B C 1
ATOM 1526 O O . THR B 1 44 ? -6.52 14.617 11.367 1 97.12 44 THR B O 1
ATOM 1529 N N . GLN B 1 45 ? -8.359 15.891 11.297 1 98 45 GLN B N 1
ATOM 1530 C CA . GLN B 1 45 ? -8.812 15.328 10.023 1 98 45 GLN B CA 1
ATOM 1531 C C . GLN B 1 45 ? -9.758 16.297 9.312 1 98 45 GLN B C 1
ATOM 1533 O O . GLN B 1 45 ? -10.383 17.141 9.945 1 98 45 GLN B O 1
ATOM 1538 N N . GLU B 1 46 ? -9.719 16.188 8.039 1 98 46 GLU B N 1
ATOM 1539 C CA . GLU B 1 46 ? -10.617 16.953 7.18 1 98 46 GLU B CA 1
ATOM 1540 C C . GLU B 1 46 ? -11.273 16.062 6.129 1 98 46 GLU B C 1
ATOM 1542 O O . GLU B 1 46 ? -10.648 15.125 5.629 1 98 46 GLU B O 1
ATOM 1547 N N . VAL B 1 47 ? -12.547 16.328 5.871 1 98.19 47 VAL B N 1
ATOM 1548 C CA . VAL B 1 47 ? -13.328 15.609 4.871 1 98.19 47 VAL B CA 1
ATOM 1549 C C . VAL B 1 47 ? -13.758 16.562 3.762 1 98.19 47 VAL B C 1
ATOM 1551 O O . VAL B 1 47 ? -14.164 17.703 4.035 1 98.19 47 VAL B O 1
ATOM 1554 N N . ARG B 1 48 ? -13.57 16.109 2.525 1 98.12 48 ARG B N 1
ATOM 1555 C CA . ARG B 1 48 ? -14.047 16.922 1.411 1 98.12 48 ARG B CA 1
ATOM 1556 C C . ARG B 1 48 ? -15.539 17.219 1.556 1 98.12 48 ARG B C 1
ATOM 1558 O O . ARG B 1 48 ? -16.328 16.344 1.916 1 98.12 48 ARG B O 1
ATOM 1565 N N . GLU B 1 49 ? -15.898 18.422 1.183 1 96.56 49 GLU B N 1
ATOM 1566 C CA . GLU B 1 49 ? -17.297 18.812 1.269 1 96.56 49 GLU B CA 1
ATOM 1567 C C . GLU B 1 49 ? -18.188 17.891 0.452 1 96.56 49 GLU B C 1
ATOM 1569 O O . GLU B 1 49 ? -17.859 17.547 -0.685 1 96.56 49 GLU B O 1
ATOM 1574 N N . GLY B 1 50 ? -19.297 17.391 1.05 1 96.44 50 GLY B N 1
ATOM 1575 C CA . GLY B 1 50 ? -20.281 16.578 0.342 1 96.44 50 GLY B CA 1
ATOM 1576 C C . GLY B 1 50 ? -19.969 15.102 0.364 1 96.44 50 GLY B C 1
ATOM 1577 O O . GLY B 1 50 ? -20.75 14.281 -0.117 1 96.44 50 GLY B O 1
ATOM 1578 N N . VAL B 1 51 ? -18.844 14.75 0.9 1 96.62 51 VAL B N 1
ATOM 1579 C CA . VAL B 1 51 ? -18.453 13.344 0.943 1 96.62 51 VAL B CA 1
ATOM 1580 C C . VAL B 1 51 ? -18.969 12.695 2.223 1 96.62 51 VAL B C 1
ATOM 1582 O O . VAL B 1 51 ? -18.812 13.25 3.314 1 96.62 51 VAL B O 1
ATOM 1585 N N . LYS B 1 52 ? -19.625 11.594 1.986 1 93.81 52 LYS B N 1
ATOM 1586 C CA . LYS B 1 52 ? -20.016 10.766 3.123 1 93.81 52 LYS B CA 1
ATOM 1587 C C . LYS B 1 52 ? -18.953 9.703 3.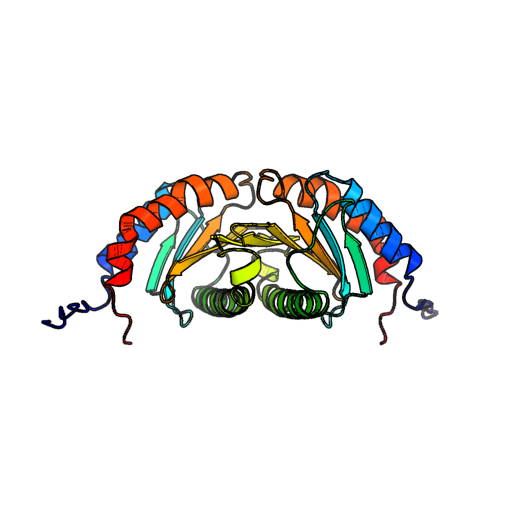414 1 93.81 52 LYS B C 1
ATOM 1589 O O . LYS B 1 52 ? -18.641 8.883 2.553 1 93.81 52 LYS B O 1
ATOM 1594 N N . LEU B 1 53 ? -18.469 9.719 4.633 1 95 53 LEU B N 1
ATOM 1595 C CA . LEU B 1 53 ? -17.516 8.703 5.043 1 95 53 LEU B CA 1
ATOM 1596 C C . LEU B 1 53 ? -18.156 7.332 5.133 1 95 53 LEU B C 1
ATOM 1598 O O . LEU B 1 53 ? -19.297 7.211 5.594 1 95 53 LEU B O 1
ATOM 1602 N N . LEU B 1 54 ? -17.469 6.367 4.742 1 97.38 54 LEU B N 1
ATOM 1603 C CA . LEU B 1 54 ? -17.984 5.004 4.723 1 97.38 54 LEU B CA 1
ATOM 1604 C C . LEU B 1 54 ? -17.812 4.336 6.086 1 97.38 54 LEU B C 1
ATOM 1606 O O . LEU B 1 54 ? -18.516 3.365 6.395 1 97.38 54 LEU B O 1
ATOM 1610 N N . LEU B 1 55 ? -16.891 4.797 6.879 1 97.88 55 LEU B N 1
ATOM 1611 C CA . LEU B 1 55 ? -16.641 4.297 8.227 1 97.88 55 LEU B CA 1
ATOM 1612 C C . LEU B 1 55 ? -17.188 5.273 9.273 1 97.88 55 LEU B C 1
ATOM 1614 O O . LEU B 1 55 ? -17.188 6.484 9.055 1 97.88 55 LEU B O 1
ATOM 1618 N N . THR B 1 56 ? -17.609 4.68 10.383 1 97 56 THR B N 1
ATOM 1619 C CA . THR B 1 56 ? -17.891 5.531 11.539 1 97 56 THR B CA 1
ATOM 1620 C C . THR B 1 56 ? -16.609 6.137 12.086 1 97 56 THR B C 1
ATOM 1622 O O . THR B 1 56 ? -15.5 5.742 11.695 1 97 56 THR B O 1
ATOM 1625 N N . GLU B 1 57 ? -16.781 7.129 12.977 1 95.44 57 GLU B N 1
ATOM 1626 C CA . GLU B 1 57 ? -15.617 7.742 13.609 1 95.44 57 GLU B CA 1
ATOM 1627 C C . GLU B 1 57 ? -14.789 6.707 14.359 1 95.44 57 GLU B C 1
ATOM 1629 O O . GLU B 1 57 ? -13.562 6.688 14.25 1 95.44 57 GLU B O 1
ATOM 1634 N N . GLU B 1 58 ? -15.461 5.863 15.047 1 97.12 58 GLU B N 1
ATOM 1635 C CA . GLU B 1 58 ? -14.781 4.824 15.82 1 97.12 58 GLU B CA 1
ATOM 1636 C C . GLU B 1 58 ? -14.039 3.857 14.898 1 97.12 58 GLU B C 1
ATOM 1638 O O . GLU B 1 58 ? -12.891 3.5 15.164 1 97.12 58 GLU B O 1
ATOM 1643 N N . GLU B 1 59 ? -14.641 3.461 13.844 1 97.88 59 GLU B N 1
ATOM 1644 C CA . GLU B 1 59 ? -14.023 2.564 12.867 1 97.88 59 GLU B CA 1
ATOM 1645 C C . GLU B 1 59 ? -12.836 3.225 12.18 1 97.88 59 GLU B C 1
ATOM 1647 O O . GLU B 1 59 ? -11.82 2.57 11.914 1 97.88 59 GLU B O 1
ATOM 1652 N N . ASN B 1 60 ? -12.969 4.496 11.945 1 97.94 60 ASN B N 1
ATOM 1653 C CA . ASN B 1 60 ? -11.883 5.246 11.328 1 97.94 60 ASN B CA 1
ATOM 1654 C C . ASN B 1 60 ? -10.672 5.344 12.25 1 97.94 60 ASN B C 1
ATOM 1656 O O . ASN B 1 60 ? -9.531 5.289 11.797 1 97.94 60 ASN B O 1
ATOM 1660 N N . GLU B 1 61 ? -10.93 5.5 13.5 1 98.06 61 GLU B N 1
ATOM 1661 C CA . GLU B 1 61 ? -9.852 5.492 14.477 1 98.06 61 GLU B CA 1
ATOM 1662 C C . GLU B 1 61 ? -9.148 4.141 14.508 1 98.06 61 GLU B C 1
ATOM 1664 O O . GLU B 1 61 ? -7.918 4.074 14.586 1 98.06 61 GLU B O 1
ATOM 1669 N N . GLU B 1 62 ? -9.883 3.119 14.461 1 98.38 62 GLU B N 1
ATOM 1670 C CA . GLU B 1 62 ? -9.297 1.785 14.422 1 98.38 62 GLU B CA 1
ATOM 1671 C C . GLU B 1 62 ? -8.477 1.581 13.148 1 98.38 62 GLU B C 1
ATOM 1673 O O . GLU B 1 62 ? -7.387 1.007 13.195 1 98.38 62 GLU B O 1
ATOM 1678 N N . TYR B 1 63 ? -9.055 2.062 12.047 1 98.44 63 TYR B N 1
ATOM 1679 C CA . TYR B 1 63 ? -8.32 2.021 10.789 1 98.44 63 TYR B CA 1
ATOM 1680 C C . TYR B 1 63 ? -6.984 2.744 10.914 1 98.44 63 TYR B C 1
ATOM 1682 O O . TYR B 1 63 ? -5.945 2.213 10.516 1 98.44 63 TYR B O 1
ATOM 1690 N N . ALA B 1 64 ? -6.992 3.906 11.469 1 98.69 64 ALA B N 1
ATOM 1691 C CA . ALA B 1 64 ? -5.762 4.684 11.609 1 98.69 64 ALA B CA 1
ATOM 1692 C C . ALA B 1 64 ? -4.73 3.934 12.438 1 98.69 64 ALA B C 1
ATOM 1694 O O . ALA B 1 64 ? -3.568 3.814 12.039 1 98.69 64 ALA B O 1
ATOM 1695 N N . ALA B 1 65 ? -5.18 3.412 13.508 1 98.69 65 ALA B N 1
ATOM 1696 C CA . ALA B 1 65 ? -4.27 2.68 14.391 1 98.69 65 ALA B CA 1
ATOM 1697 C C . ALA B 1 65 ? -3.654 1.484 13.672 1 98.69 65 ALA B C 1
ATOM 1699 O O . ALA B 1 65 ? -2.449 1.244 13.773 1 98.69 65 ALA B O 1
ATOM 1700 N N . THR B 1 66 ? -4.418 0.742 12.906 1 98.56 66 THR B N 1
ATOM 1701 C CA . THR B 1 66 ? -3.938 -0.447 12.219 1 98.56 66 THR B CA 1
ATOM 1702 C C . THR B 1 66 ? -3.029 -0.064 11.055 1 98.56 66 THR B C 1
ATOM 1704 O O . THR B 1 66 ? -2.029 -0.735 10.789 1 98.56 66 THR B O 1
ATOM 1707 N N . ALA B 1 67 ? -3.371 1.035 10.398 1 98.62 67 ALA B N 1
ATOM 1708 C CA . ALA B 1 67 ? -2.531 1.523 9.305 1 98.62 67 ALA B CA 1
ATOM 1709 C C . ALA B 1 67 ? -1.144 1.908 9.812 1 98.62 67 ALA B C 1
ATOM 1711 O O . ALA B 1 67 ? -0.134 1.569 9.188 1 98.62 67 ALA B O 1
ATOM 1712 N N . ILE B 1 68 ? -1.091 2.568 10.945 1 98.56 68 ILE B N 1
ATOM 1713 C CA . ILE B 1 68 ? 0.187 3.004 11.5 1 98.56 68 ILE B CA 1
ATOM 1714 C C . ILE B 1 68 ? 0.968 1.796 12.008 1 98.56 68 ILE B C 1
ATOM 1716 O O . ILE B 1 68 ? 2.188 1.721 11.836 1 98.56 68 ILE B O 1
ATOM 1720 N N . ALA B 1 69 ? 0.27 0.866 12.617 1 98.19 69 ALA B N 1
ATOM 1721 C CA . ALA B 1 69 ? 0.94 -0.363 13.031 1 98.19 69 ALA B CA 1
ATOM 1722 C C . ALA B 1 69 ? 1.584 -1.066 11.844 1 98.19 69 ALA B C 1
ATOM 1724 O O . ALA B 1 69 ? 2.725 -1.529 11.93 1 98.19 69 ALA B O 1
ATOM 1725 N N . ARG B 1 70 ? 0.894 -1.171 10.695 1 98.19 70 ARG B N 1
ATOM 1726 C CA . ARG B 1 70 ? 1.474 -1.736 9.484 1 98.19 70 ARG B CA 1
ATOM 1727 C C . ARG B 1 70 ? 2.703 -0.949 9.047 1 98.19 70 ARG B C 1
ATOM 1729 O O . ARG B 1 70 ? 3.725 -1.535 8.68 1 98.19 70 ARG B O 1
ATOM 1736 N N . GLN B 1 71 ? 2.561 0.345 9.047 1 97.69 71 GLN B N 1
ATOM 1737 C CA . GLN B 1 71 ? 3.631 1.228 8.594 1 97.69 71 GLN B CA 1
ATOM 1738 C C . GLN B 1 71 ? 4.918 0.971 9.375 1 97.69 71 GLN B C 1
ATOM 1740 O O . GLN B 1 71 ? 6.012 0.99 8.797 1 97.69 71 GLN B O 1
ATOM 1745 N N . LYS B 1 72 ? 4.816 0.688 10.586 1 95.88 72 LYS B N 1
ATOM 1746 C CA . LYS B 1 72 ? 5.977 0.506 11.453 1 95.88 72 LYS B CA 1
ATOM 1747 C C . LYS B 1 72 ? 6.746 -0.757 11.086 1 95.88 72 LYS B C 1
ATOM 1749 O O . LYS B 1 72 ? 7.922 -0.895 11.422 1 95.88 72 LYS B O 1
ATOM 1754 N N . THR B 1 73 ? 6.137 -1.661 10.391 1 97.06 73 THR B N 1
ATOM 1755 C CA . THR B 1 73 ? 6.801 -2.902 10.016 1 97.06 73 THR B CA 1
ATOM 1756 C C . THR B 1 73 ? 7.465 -2.771 8.648 1 97.06 73 THR B C 1
ATOM 1758 O O . THR B 1 73 ? 8.148 -3.688 8.195 1 97.06 73 THR B O 1
ATOM 1761 N N . ARG B 1 74 ? 7.348 -1.657 7.996 1 96.94 74 ARG B N 1
ATOM 1762 C CA . ARG B 1 74 ? 7.785 -1.514 6.613 1 96.94 74 ARG B CA 1
ATOM 1763 C C . ARG B 1 74 ? 9.227 -1.025 6.539 1 96.94 74 ARG B C 1
ATOM 1765 O O . ARG B 1 74 ? 9.859 -1.1 5.484 1 96.94 74 ARG B O 1
ATOM 1772 N N . GLY B 1 75 ? 9.773 -0.603 7.633 1 95.5 75 GLY B N 1
ATOM 1773 C CA . GLY B 1 75 ? 11.055 0.09 7.602 1 95.5 75 GLY B CA 1
ATOM 1774 C C . GLY B 1 75 ? 12.242 -0.839 7.773 1 95.5 75 GLY B C 1
ATOM 1775 O O . GLY B 1 75 ? 13.391 -0.417 7.641 1 95.5 75 GLY B O 1
ATOM 1776 N N . LYS B 1 76 ? 11.961 -2.094 7.953 1 95.75 76 LYS B N 1
ATOM 1777 C CA . LYS B 1 76 ? 13.016 -3.016 8.359 1 95.75 76 LYS B CA 1
ATOM 1778 C C . LYS B 1 76 ? 14.125 -3.078 7.305 1 95.75 76 LYS B C 1
ATOM 1780 O O . LYS B 1 76 ? 15.305 -3.154 7.641 1 95.75 76 LYS B O 1
ATOM 1785 N N . PHE B 1 77 ? 13.82 -3.018 6.066 1 97.31 77 PHE B N 1
ATOM 1786 C CA . PHE B 1 77 ? 14.812 -3.244 5.023 1 97.31 77 PHE B CA 1
ATOM 1787 C C . PHE B 1 77 ? 15.07 -1.968 4.23 1 97.31 77 PHE B C 1
ATOM 1789 O O . PHE B 1 77 ? 15.562 -2.02 3.102 1 97.31 77 PHE B O 1
ATOM 1796 N N . GLU B 1 78 ? 14.797 -0.841 4.762 1 97.31 78 GLU B N 1
ATOM 1797 C CA . GLU B 1 78 ? 14.953 0.436 4.07 1 97.31 78 GLU B CA 1
ATOM 1798 C C . GLU B 1 78 ? 16.422 0.698 3.717 1 97.31 78 GLU B C 1
ATOM 1800 O O . GLU B 1 78 ? 16.703 1.373 2.729 1 97.31 78 GLU B O 1
ATOM 1805 N N . SER B 1 79 ? 17.312 0.19 4.492 1 97.75 79 SER B N 1
ATOM 1806 C CA . SER B 1 79 ? 18.734 0.388 4.199 1 97.75 79 SER B CA 1
ATOM 1807 C C . SER B 1 79 ? 19.109 -0.25 2.867 1 97.75 79 SER B C 1
ATOM 1809 O O . SER B 1 79 ? 20.078 0.168 2.229 1 97.75 79 SER B O 1
ATOM 1811 N N . LYS B 1 80 ? 18.375 -1.161 2.377 1 98 80 LYS B N 1
ATOM 1812 C CA . LYS B 1 80 ? 18.688 -1.887 1.151 1 98 80 LYS B CA 1
ATOM 1813 C C . LYS B 1 80 ? 17.766 -1.468 0.009 1 98 80 LYS B C 1
ATOM 1815 O O . LYS B 1 80 ? 18.219 -1.347 -1.137 1 98 80 LYS B O 1
ATOM 1820 N N . ILE B 1 81 ? 16.516 -1.176 0.384 1 98.12 81 ILE B N 1
ATOM 1821 C CA . ILE B 1 81 ? 15.555 -0.955 -0.696 1 98.12 81 ILE B CA 1
ATOM 1822 C C . ILE B 1 81 ? 15.18 0.523 -0.756 1 98.12 81 ILE B C 1
ATOM 1824 O O . ILE B 1 81 ? 14.359 0.929 -1.589 1 98.12 81 ILE B O 1
ATOM 1828 N N . GLY B 1 82 ? 15.75 1.377 0.088 1 97.81 82 GLY B N 1
ATOM 1829 C CA . GLY B 1 82 ? 15.438 2.797 0.135 1 97.81 82 GLY B CA 1
ATOM 1830 C C . GLY B 1 82 ? 14.289 3.127 1.073 1 97.81 82 GLY B C 1
ATOM 1831 O O . GLY B 1 82 ? 13.531 2.238 1.474 1 97.81 82 GLY B O 1
ATOM 1832 N N . LYS B 1 83 ? 14.172 4.406 1.36 1 97.19 83 LYS B N 1
ATOM 1833 C CA . LYS B 1 83 ? 13.141 4.898 2.264 1 97.19 83 LYS B CA 1
ATOM 1834 C C . LYS B 1 83 ? 11.75 4.758 1.64 1 97.19 83 LYS B C 1
ATOM 1836 O O . LYS B 1 83 ? 11.586 4.973 0.437 1 97.19 83 LYS B O 1
ATOM 1841 N N . MET B 1 84 ? 10.828 4.434 2.49 1 97.81 84 MET B N 1
ATOM 1842 C CA . MET B 1 84 ? 9.445 4.383 2.021 1 97.81 84 MET B CA 1
ATOM 1843 C C . MET B 1 84 ? 8.906 5.781 1.751 1 97.81 84 MET B C 1
ATOM 1845 O O . MET B 1 84 ? 9.031 6.672 2.596 1 97.81 84 MET B O 1
ATOM 1849 N N . VAL B 1 85 ? 8.289 5.91 0.624 1 98.31 85 VAL B N 1
ATOM 1850 C CA . VAL B 1 85 ? 7.637 7.164 0.258 1 98.31 85 VAL B CA 1
ATOM 1851 C C . VAL B 1 85 ? 6.18 7.145 0.714 1 98.31 85 VAL B C 1
ATOM 1853 O O . VAL B 1 85 ? 5.711 8.094 1.35 1 98.31 85 VAL B O 1
ATOM 1856 N N . TYR B 1 86 ? 5.484 6.066 0.376 1 98.75 86 TYR B N 1
ATOM 1857 C CA . TYR B 1 86 ? 4.129 5.887 0.882 1 98.75 86 TYR B CA 1
ATOM 1858 C C . TYR B 1 86 ? 3.678 4.438 0.741 1 98.75 86 TYR B C 1
ATOM 1860 O O . TYR B 1 86 ? 4.258 3.676 -0.034 1 98.75 86 TYR B O 1
ATOM 1868 N N . ALA B 1 87 ? 2.74 4.074 1.55 1 98.81 87 ALA B N 1
ATOM 1869 C CA . ALA B 1 87 ? 1.984 2.832 1.409 1 98.81 87 ALA B CA 1
ATOM 1870 C C . ALA B 1 87 ? 0.586 3.1 0.859 1 98.81 87 ALA B C 1
ATOM 1872 O O . ALA B 1 87 ? 0.063 4.207 0.987 1 98.81 87 ALA B O 1
ATOM 1873 N N . PHE B 1 88 ? 0.053 1.999 0.33 1 98.81 88 PHE B N 1
ATOM 1874 C CA . PHE B 1 88 ? -1.189 2.203 -0.406 1 98.81 88 PHE B CA 1
ATOM 1875 C C . PHE B 1 88 ? -2.031 0.933 -0.411 1 98.81 88 PHE B C 1
ATOM 1877 O O . PHE B 1 88 ? -1.494 -0.173 -0.315 1 98.81 88 PHE B O 1
ATOM 1884 N N . GLY B 1 89 ? -3.363 1.138 -0.444 1 98.62 89 GLY B N 1
ATOM 1885 C CA . GLY B 1 89 ? -4.336 0.075 -0.651 1 98.62 89 GLY B CA 1
ATOM 1886 C C . GLY B 1 89 ? -5.461 0.469 -1.59 1 98.62 89 GLY B C 1
ATOM 1887 O O . GLY B 1 89 ? -6.094 1.512 -1.406 1 98.62 89 GLY B O 1
ATOM 1888 N N . ARG B 1 90 ? -5.66 -0.386 -2.594 1 98.69 90 ARG B N 1
ATOM 1889 C CA . ARG B 1 90 ? -6.809 -0.215 -3.479 1 98.69 90 ARG B CA 1
ATOM 1890 C C . ARG B 1 90 ? -7.953 -1.135 -3.07 1 98.69 90 ARG B C 1
ATOM 1892 O O . ARG B 1 90 ? -7.805 -2.359 -3.066 1 98.69 90 ARG B O 1
ATOM 1899 N N . TYR B 1 91 ? -9.031 -0.49 -2.75 1 98.5 91 TYR B N 1
ATOM 1900 C CA . TYR B 1 91 ? -10.273 -1.199 -2.463 1 98.5 91 TYR B CA 1
ATOM 1901 C C . TYR B 1 91 ? -11.32 -0.925 -3.537 1 98.5 91 TYR B C 1
ATOM 1903 O O . TYR B 1 91 ? -11.18 0.008 -4.332 1 98.5 91 TYR B O 1
ATOM 1911 N N . ASP B 1 92 ? -12.367 -1.723 -3.559 1 97.94 92 ASP B N 1
ATOM 1912 C CA . ASP B 1 92 ? -13.391 -1.62 -4.594 1 97.94 92 ASP B CA 1
ATOM 1913 C C . ASP B 1 92 ? -14.141 -0.294 -4.496 1 97.94 92 ASP B C 1
ATOM 1915 O O . ASP B 1 92 ? -14.703 0.182 -5.484 1 97.94 92 ASP B O 1
ATOM 1919 N N . ARG B 1 93 ? -14.07 0.352 -3.303 1 98.06 93 ARG B N 1
ATOM 1920 C CA . ARG B 1 93 ? -14.93 1.529 -3.191 1 98.06 93 ARG B CA 1
ATOM 1921 C C . ARG B 1 93 ? -14.102 2.773 -2.873 1 98.06 93 ARG B C 1
ATOM 1923 O O . ARG B 1 93 ? -14.609 3.895 -2.945 1 98.06 93 ARG B O 1
ATOM 1930 N N . LEU B 1 94 ? -12.859 2.635 -2.486 1 98.19 94 LEU B N 1
ATOM 1931 C CA . LEU B 1 94 ? -11.992 3.781 -2.244 1 98.19 94 LEU B CA 1
ATOM 1932 C C . LEU B 1 94 ? -10.523 3.371 -2.289 1 98.19 94 LEU B C 1
ATOM 1934 O O . LEU B 1 94 ? -10.211 2.18 -2.367 1 98.19 94 LEU B O 1
ATOM 1938 N N . LEU B 1 95 ? -9.617 4.344 -2.359 1 98.69 95 LEU B N 1
ATOM 1939 C CA . LEU B 1 95 ? -8.164 4.195 -2.281 1 98.69 95 LEU B CA 1
ATOM 1940 C C . LEU B 1 95 ? -7.625 4.809 -0.996 1 98.69 95 LEU B C 1
ATOM 1942 O O . LEU B 1 95 ? -8.078 5.875 -0.573 1 98.69 95 LEU B O 1
ATOM 1946 N N . ARG B 1 96 ? -6.629 4.184 -0.386 1 98.75 96 ARG B N 1
ATOM 1947 C CA . ARG B 1 96 ? -6.062 4.691 0.857 1 98.75 96 ARG B CA 1
ATOM 1948 C C . ARG B 1 96 ? -4.539 4.758 0.776 1 98.75 96 ARG B C 1
ATOM 1950 O O . ARG B 1 96 ? -3.896 3.828 0.289 1 98.75 96 ARG B O 1
ATOM 1957 N N . ALA B 1 97 ? -4.031 5.828 1.264 1 98.88 97 ALA B N 1
ATOM 1958 C CA . ALA B 1 97 ? -2.582 5.992 1.328 1 98.88 97 ALA B CA 1
ATOM 1959 C C . ALA B 1 97 ? -2.131 6.344 2.742 1 98.88 97 ALA B C 1
ATOM 1961 O O . ALA B 1 97 ? -2.824 7.07 3.459 1 98.88 97 ALA B O 1
ATOM 1962 N N . THR B 1 98 ? -1.09 5.789 3.135 1 98.88 98 THR B N 1
ATOM 1963 C CA . THR B 1 98 ? -0.345 6.152 4.336 1 98.88 98 THR B CA 1
ATOM 1964 C C . THR B 1 98 ? 1.004 6.766 3.973 1 98.88 98 THR B C 1
ATOM 1966 O O . THR B 1 98 ? 1.847 6.105 3.359 1 98.88 98 THR B O 1
ATOM 1969 N N . ILE B 1 99 ? 1.217 7.977 4.367 1 98.88 99 ILE B N 1
ATOM 1970 C CA . ILE B 1 99 ? 2.412 8.727 3.986 1 98.88 99 ILE B CA 1
ATOM 1971 C C . ILE B 1 99 ? 3.189 9.125 5.238 1 98.88 99 ILE B C 1
ATOM 1973 O O . ILE B 1 99 ? 2.717 9.938 6.035 1 98.88 99 ILE B O 1
ATOM 1977 N N . PRO B 1 100 ? 4.371 8.602 5.379 1 98.06 100 PRO B N 1
ATOM 1978 C CA . PRO B 1 100 ? 5.172 9.039 6.527 1 98.06 100 PRO B CA 1
ATOM 1979 C C . PRO B 1 100 ? 5.641 10.484 6.406 1 98.06 100 PRO B C 1
ATOM 1981 O O . PRO B 1 100 ? 6.078 10.914 5.332 1 98.06 100 PRO B O 1
ATOM 1984 N N . ILE B 1 101 ? 5.453 11.188 7.465 1 97.44 101 ILE B N 1
ATOM 1985 C CA . ILE B 1 101 ? 5.98 12.547 7.539 1 97.44 101 ILE B CA 1
ATOM 1986 C C . ILE B 1 101 ? 7.34 12.539 8.242 1 97.44 101 ILE B C 1
ATOM 1988 O O . ILE B 1 101 ? 8.32 13.07 7.715 1 97.44 101 ILE B O 1
ATOM 1992 N N . ASN B 1 102 ? 7.48 11.992 9.328 1 94.12 102 ASN B N 1
ATOM 1993 C CA . ASN B 1 102 ? 8.664 11.664 10.102 1 94.12 102 ASN B CA 1
ATOM 1994 C C . ASN B 1 102 ? 8.398 10.523 11.086 1 94.12 102 ASN B C 1
ATOM 1996 O O . ASN B 1 102 ? 7.438 9.766 10.914 1 94.12 102 ASN B O 1
ATOM 2000 N N . GLU B 1 103 ? 9.234 10.289 12.039 1 92.56 103 GLU B N 1
ATOM 2001 C CA . GLU B 1 103 ? 9.109 9.141 12.938 1 92.56 103 GLU B CA 1
ATOM 2002 C C . GLU B 1 103 ? 7.895 9.289 13.852 1 92.56 103 GLU B C 1
ATOM 2004 O O . GLU B 1 103 ? 7.453 8.312 14.469 1 92.56 103 GLU B O 1
ATOM 2009 N N . ASN B 1 104 ? 7.277 10.531 13.875 1 94 104 ASN B N 1
ATOM 2010 C CA . ASN B 1 104 ? 6.254 10.805 14.875 1 94 104 ASN B CA 1
ATOM 2011 C C . ASN B 1 104 ? 4.891 11.039 14.234 1 94 104 ASN B C 1
ATOM 2013 O O . ASN B 1 104 ? 3.857 10.93 14.898 1 94 104 ASN B O 1
ATOM 2017 N N . TYR B 1 105 ? 4.898 11.398 12.969 1 96.44 105 TYR B N 1
ATOM 2018 C CA . TYR B 1 105 ? 3.652 11.82 12.336 1 96.44 105 TYR B CA 1
ATOM 2019 C C . TYR B 1 105 ? 3.473 11.148 10.984 1 96.44 105 TYR B C 1
ATOM 2021 O O . TYR B 1 105 ? 4.441 10.953 10.242 1 96.44 105 TYR B O 1
ATOM 2029 N N . TYR B 1 106 ? 2.221 10.922 10.688 1 98.31 106 TYR B N 1
ATOM 2030 C CA . TYR B 1 106 ? 1.803 10.312 9.422 1 98.31 106 TYR B CA 1
ATOM 2031 C C . TYR B 1 106 ? 0.576 11.023 8.859 1 98.31 106 TYR B C 1
ATOM 2033 O O . TYR B 1 106 ? -0.223 11.586 9.609 1 98.31 106 TYR B O 1
ATOM 2041 N N . LEU B 1 107 ? 0.532 10.992 7.605 1 98.81 107 LEU B N 1
ATOM 2042 C CA . LEU B 1 107 ? -0.657 11.469 6.91 1 98.81 107 LEU B CA 1
ATOM 2043 C C . LEU B 1 107 ? -1.416 10.305 6.27 1 98.81 107 LEU B C 1
ATOM 2045 O O . LEU B 1 107 ? -0.838 9.516 5.52 1 98.81 107 LEU B O 1
ATOM 2049 N N . LEU B 1 108 ? -2.66 10.133 6.625 1 98.88 108 LEU B N 1
ATOM 2050 C CA . LEU B 1 108 ? -3.561 9.203 5.945 1 98.88 108 LEU B CA 1
ATOM 2051 C C . LEU B 1 108 ? -4.445 9.945 4.949 1 98.88 108 LEU B C 1
ATOM 2053 O O . LEU B 1 108 ? -4.992 11.008 5.262 1 98.88 108 LEU B O 1
ATOM 2057 N N . VAL B 1 109 ? -4.531 9.414 3.768 1 98.94 109 VAL B N 1
ATOM 2058 C CA . VAL B 1 109 ? -5.332 10.039 2.719 1 98.94 109 VAL B CA 1
ATOM 2059 C C . VAL B 1 109 ? -6.227 9 2.059 1 98.94 109 VAL B C 1
ATOM 2061 O O . VAL B 1 109 ? -5.785 7.879 1.778 1 98.94 109 VAL B O 1
ATOM 2064 N N . THR B 1 110 ? -7.473 9.336 1.827 1 98.81 110 THR B N 1
ATOM 2065 C CA . THR B 1 110 ? -8.391 8.508 1.06 1 98.81 110 THR B CA 1
ATOM 2066 C C . THR B 1 110 ? -8.797 9.203 -0.2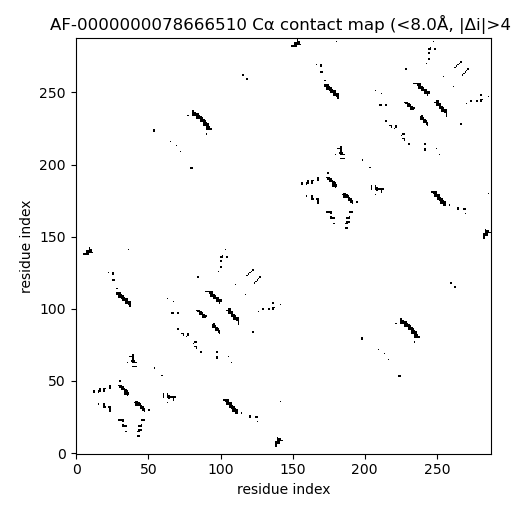37 1 98.81 110 THR B C 1
ATOM 2068 O O . THR B 1 110 ? -9.047 10.414 -0.247 1 98.81 110 THR B O 1
ATOM 2071 N N . PHE B 1 111 ? -8.797 8.453 -1.328 1 98.81 111 PHE B N 1
ATOM 2072 C CA . PHE B 1 111 ? -9.18 8.953 -2.641 1 98.81 111 PHE B CA 1
ATOM 2073 C C . PHE B 1 111 ? -10.477 8.297 -3.113 1 98.81 111 PHE B C 1
ATOM 2075 O O . PHE B 1 111 ? -10.812 7.199 -2.668 1 98.81 111 PHE B O 1
ATOM 2082 N N . ASP B 1 112 ? -11.125 9.008 -4.047 1 98.56 112 ASP B N 1
ATOM 2083 C CA . ASP B 1 112 ? -12.148 8.344 -4.84 1 98.56 112 ASP B CA 1
ATOM 2084 C C . ASP B 1 112 ? -11.57 7.152 -5.598 1 98.56 112 ASP B C 1
ATOM 2086 O O . ASP B 1 112 ? -10.445 7.223 -6.109 1 98.56 112 ASP B O 1
ATOM 2090 N N . VAL B 1 113 ? -12.383 6.129 -5.723 1 97.75 113 VAL B N 1
ATOM 2091 C CA . VAL B 1 113 ? -11.914 4.871 -6.293 1 97.75 113 VAL B CA 1
ATOM 2092 C C . VAL B 1 113 ? -11.578 5.066 -7.77 1 97.75 113 VAL B C 1
ATOM 2094 O O . VAL B 1 113 ? -10.758 4.336 -8.328 1 97.75 113 VAL B O 1
ATOM 2097 N N . GLU B 1 114 ? -12.094 6.055 -8.453 1 97.25 114 GLU B N 1
ATOM 2098 C CA . GLU B 1 114 ? -11.914 6.285 -9.883 1 97.25 114 GLU B CA 1
ATOM 2099 C C . GLU B 1 114 ? -10.57 6.957 -10.172 1 97.25 114 GLU B C 1
ATOM 2101 O O . GLU B 1 114 ? -10.133 7.004 -11.328 1 97.25 114 GLU B O 1
ATOM 2106 N N . GLU B 1 115 ? -9.945 7.449 -9.102 1 97.94 115 GLU B N 1
ATOM 2107 C CA . GLU B 1 115 ? -8.695 8.164 -9.312 1 97.94 115 GLU B CA 1
ATOM 2108 C C . GLU B 1 115 ? -7.598 7.23 -9.805 1 97.94 115 GLU B C 1
ATOM 2110 O O . GLU B 1 115 ? -7.219 6.285 -9.109 1 97.94 115 GLU B O 1
ATOM 2115 N N . LYS B 1 116 ? -7.027 7.578 -10.93 1 95.5 116 LYS B N 1
ATOM 2116 C CA . LYS B 1 116 ? -5.992 6.738 -11.523 1 95.5 116 LYS B CA 1
ATOM 2117 C C . LYS B 1 116 ? -4.609 7.34 -11.32 1 95.5 116 LYS B C 1
ATOM 2119 O O . LYS B 1 116 ? -3.598 6.641 -11.422 1 95.5 116 LYS B O 1
ATOM 2124 N N . ASN B 1 117 ? -4.582 8.609 -11.016 1 96.56 117 ASN B N 1
ATOM 2125 C CA . ASN B 1 117 ? -3.311 9.32 -10.938 1 96.56 117 ASN B CA 1
ATOM 2126 C C . ASN B 1 117 ? -2.906 9.594 -9.492 1 96.56 117 ASN B C 1
ATOM 2128 O O . ASN B 1 117 ? -2.281 10.617 -9.203 1 96.56 117 ASN B O 1
ATOM 2132 N N . PHE B 1 118 ? -3.348 8.68 -8.602 1 98.38 118 PHE B N 1
ATOM 2133 C CA . PHE B 1 118 ? -3.076 8.906 -7.188 1 98.38 118 PHE B CA 1
ATOM 2134 C C . PHE B 1 118 ? -1.576 8.977 -6.926 1 98.38 118 PHE B C 1
ATOM 2136 O O . PHE B 1 118 ? -1.122 9.734 -6.07 1 98.38 118 PHE B O 1
ATOM 2143 N N . ASP B 1 119 ? -0.773 8.227 -7.664 1 98.12 119 ASP B N 1
ATOM 2144 C CA . ASP B 1 119 ? 0.675 8.227 -7.48 1 98.12 119 ASP B CA 1
ATOM 2145 C C . ASP B 1 119 ? 1.259 9.617 -7.758 1 98.12 119 ASP B C 1
ATOM 2147 O O . ASP B 1 119 ? 2.066 10.125 -6.98 1 98.12 119 ASP B O 1
ATOM 2151 N N . SER B 1 120 ? 0.828 10.195 -8.789 1 97.75 120 SER B N 1
ATOM 2152 C CA . SER B 1 120 ? 1.305 11.523 -9.164 1 97.75 120 SER B CA 1
ATOM 2153 C C . SER B 1 120 ? 0.833 12.578 -8.164 1 97.75 120 SER B C 1
ATOM 2155 O O . SER B 1 120 ? 1.561 13.523 -7.863 1 97.75 120 SER B O 1
ATOM 2157 N N . ILE B 1 121 ? -0.34 12.414 -7.688 1 98.69 121 ILE B N 1
ATOM 2158 C CA . ILE B 1 121 ? -0.864 13.344 -6.691 1 98.69 121 ILE B CA 1
ATOM 2159 C C . ILE B 1 121 ? -0.037 13.25 -5.41 1 98.69 121 ILE B C 1
ATOM 2161 O O . ILE B 1 121 ? 0.376 14.273 -4.855 1 98.69 121 ILE B O 1
ATOM 2165 N N . ILE B 1 122 ? 0.27 12.023 -4.988 1 98.75 122 ILE B N 1
ATOM 2166 C CA . ILE B 1 122 ? 1.013 11.82 -3.752 1 98.75 122 ILE B CA 1
ATOM 2167 C C . ILE B 1 122 ? 2.449 12.305 -3.922 1 98.75 122 ILE B C 1
ATOM 2169 O O . ILE B 1 122 ? 2.92 13.148 -3.154 1 98.75 122 ILE B O 1
ATOM 2173 N N . THR B 1 123 ? 3.104 11.898 -4.977 1 98.25 123 THR B N 1
ATOM 2174 C CA . THR B 1 123 ? 4.531 12.148 -5.121 1 98.25 123 THR B CA 1
ATOM 2175 C C . THR B 1 123 ? 4.781 13.562 -5.637 1 98.25 123 THR B C 1
ATOM 2177 O O . THR B 1 123 ? 5.801 14.18 -5.32 1 98.25 123 THR B O 1
ATOM 2180 N N . GLY B 1 124 ? 3.844 14.062 -6.34 1 98.31 124 GLY B N 1
ATOM 2181 C CA . GLY B 1 124 ? 4.074 15.344 -6.992 1 98.31 124 GLY B CA 1
ATOM 2182 C C . GLY B 1 124 ? 3.486 16.516 -6.238 1 98.31 124 GLY B C 1
ATOM 2183 O O . GLY B 1 124 ? 3.875 17.672 -6.461 1 98.31 124 GLY B O 1
ATOM 2184 N N . LYS B 1 125 ? 2.545 16.25 -5.418 1 98.69 125 LYS B N 1
ATOM 2185 C CA . LYS B 1 125 ? 1.873 17.375 -4.75 1 98.69 125 LYS B CA 1
ATOM 2186 C C . LYS B 1 125 ? 1.945 17.219 -3.23 1 98.69 125 LYS B C 1
ATOM 2188 O O . LYS B 1 125 ? 2.408 18.125 -2.535 1 98.69 125 LYS B O 1
ATOM 2193 N N . ILE B 1 126 ? 1.597 16.062 -2.678 1 98.88 126 ILE B N 1
ATOM 2194 C CA . ILE B 1 126 ? 1.452 15.891 -1.237 1 98.88 126 ILE B CA 1
ATOM 2195 C C . ILE B 1 126 ? 2.832 15.797 -0.588 1 98.88 126 ILE B C 1
ATOM 2197 O O . ILE B 1 126 ? 3.131 16.531 0.359 1 98.88 126 ILE B O 1
ATOM 2201 N N . VAL B 1 127 ? 3.693 14.945 -1.146 1 98.62 127 VAL B N 1
ATOM 2202 C CA . VAL B 1 127 ? 5.016 14.727 -0.569 1 98.62 127 VAL B CA 1
ATOM 2203 C C . VAL B 1 127 ? 5.809 16.031 -0.585 1 98.62 127 VAL B C 1
ATOM 2205 O O . VAL B 1 127 ? 6.406 16.422 0.423 1 98.62 127 VAL B O 1
ATOM 2208 N N . PRO B 1 128 ? 5.777 16.781 -1.693 1 98.31 128 PRO B N 1
ATOM 2209 C CA . PRO B 1 128 ? 6.461 18.078 -1.677 1 98.31 128 PRO B CA 1
ATOM 2210 C C . PRO B 1 128 ? 5.891 19.031 -0.63 1 98.31 128 PRO B C 1
ATOM 2212 O O . PRO B 1 128 ? 6.641 19.797 -0.013 1 98.31 128 PRO B O 1
ATOM 2215 N N . SER B 1 129 ? 4.594 19.031 -0.431 1 98.12 129 SER B N 1
ATOM 2216 C CA . SER B 1 129 ? 3.971 19.875 0.583 1 98.12 129 SER B CA 1
ATOM 2217 C C . SER B 1 129 ? 4.461 19.516 1.98 1 98.12 129 SER B C 1
ATOM 2219 O O . SER B 1 129 ? 4.691 20.391 2.811 1 98.12 129 SER B O 1
ATOM 2221 N N . ILE B 1 130 ? 4.625 18.219 2.291 1 97.94 130 ILE B N 1
ATOM 2222 C CA . ILE B 1 130 ? 5.168 17.766 3.562 1 97.94 130 ILE B CA 1
ATOM 2223 C C . ILE B 1 130 ? 6.594 18.281 3.732 1 97.94 130 ILE B C 1
ATOM 2225 O O . ILE B 1 130 ? 6.949 18.797 4.797 1 97.94 130 ILE B O 1
ATOM 2229 N N . ALA B 1 131 ? 7.352 18.188 2.658 1 96.88 131 ALA B N 1
ATOM 2230 C CA . ALA B 1 131 ? 8.742 18.625 2.689 1 96.88 131 ALA B CA 1
ATOM 2231 C C . ALA B 1 131 ? 8.836 20.125 2.979 1 96.88 131 ALA B C 1
ATOM 2233 O O . ALA B 1 131 ? 9.703 20.562 3.736 1 96.88 131 ALA B O 1
ATOM 2234 N N . GLU B 1 132 ? 7.945 20.875 2.432 1 96.44 132 GLU B N 1
ATOM 2235 C CA . GLU B 1 132 ? 7.922 22.328 2.609 1 96.44 132 GLU B CA 1
ATOM 2236 C C . GLU B 1 132 ? 7.605 22.703 4.055 1 96.44 132 GLU B C 1
ATOM 2238 O O . GLU B 1 132 ? 7.961 23.781 4.516 1 96.44 132 GLU B O 1
ATOM 2243 N N . ASN B 1 133 ? 6.938 21.766 4.738 1 94.56 133 ASN B N 1
ATOM 2244 C CA . ASN B 1 133 ? 6.504 22.062 6.102 1 94.56 133 ASN B CA 1
ATOM 2245 C C . ASN B 1 133 ? 7.246 21.203 7.121 1 94.56 133 ASN B C 1
ATOM 2247 O O . ASN B 1 133 ? 6.801 21.062 8.266 1 94.56 133 ASN B O 1
ATOM 2251 N N . LYS B 1 134 ? 8.305 20.609 6.754 1 91.44 134 LYS B N 1
ATOM 2252 C CA . LYS B 1 134 ? 9.047 19.641 7.547 1 91.44 134 LYS B CA 1
ATOM 2253 C C . LYS B 1 134 ? 9.445 20.234 8.898 1 91.44 134 LYS B C 1
ATOM 2255 O O . LYS B 1 134 ? 9.359 19.547 9.93 1 91.44 134 LYS B O 1
ATOM 2260 N N . SER B 1 135 ? 9.875 21.453 8.922 1 89.75 135 SER B N 1
ATOM 2261 C CA . SER B 1 135 ? 10.367 22.078 10.141 1 89.75 135 SER B CA 1
ATOM 2262 C C . SER B 1 135 ? 9.258 22.203 11.18 1 89.75 135 SER B C 1
ATOM 2264 O O . SER B 1 135 ? 9.5 22.078 12.383 1 89.75 135 SER B O 1
ATOM 2266 N N . ARG B 1 136 ? 8.047 22.422 10.727 1 89.94 136 ARG B N 1
ATOM 2267 C CA . ARG B 1 136 ? 6.91 22.562 11.633 1 89.94 136 ARG B CA 1
ATOM 2268 C C . ARG B 1 136 ? 6.574 21.219 12.289 1 89.94 136 ARG B C 1
ATOM 2270 O O . ARG B 1 136 ? 6.176 21.188 13.453 1 89.94 136 ARG B O 1
ATOM 2277 N N . PHE B 1 137 ? 6.793 20.156 11.617 1 89.75 137 PHE B N 1
ATOM 2278 C CA . PHE B 1 137 ? 6.508 18.828 12.156 1 89.75 137 PHE B CA 1
ATOM 2279 C C . PHE B 1 137 ? 7.594 18.406 13.133 1 89.75 137 PHE B C 1
ATOM 2281 O O . PHE B 1 137 ? 7.332 17.625 14.055 1 89.75 137 PHE B O 1
ATOM 2288 N N . ILE B 1 138 ? 8.758 18.812 12.93 1 83.81 138 ILE B N 1
ATOM 2289 C CA . ILE B 1 138 ? 9.875 18.469 13.789 1 83.81 138 ILE B CA 1
ATOM 2290 C C . ILE B 1 138 ? 9.734 19.156 15.141 1 83.81 138 ILE B C 1
ATOM 2292 O O . ILE B 1 138 ? 10.031 18.578 16.188 1 83.81 138 ILE B O 1
ATOM 2296 N N . THR B 1 139 ? 9.242 20.312 15.094 1 79 139 THR B N 1
ATOM 2297 C CA . THR B 1 139 ? 9.219 21.125 16.297 1 79 139 THR B CA 1
ATOM 2298 C C . THR B 1 139 ? 8.008 20.797 17.156 1 79 139 THR B C 1
ATOM 2300 O O . THR B 1 139 ? 7.977 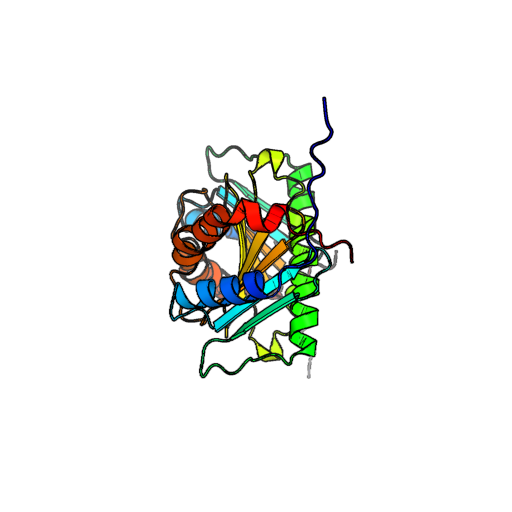21.109 18.344 1 79 139 THR B O 1
ATOM 2303 N N . MET B 1 140 ? 7.113 20.078 16.547 1 77.44 140 MET B N 1
ATOM 2304 C CA . MET B 1 140 ? 5.93 19.703 17.312 1 77.44 140 MET B CA 1
ATOM 2305 C C . MET B 1 140 ? 6.23 18.516 18.234 1 77.44 140 MET B C 1
ATOM 2307 O O . MET B 1 140 ? 6.957 17.594 17.844 1 77.44 140 MET B O 1
ATOM 2311 N N . ASP B 1 141 ? 6.234 18.594 19.562 1 61.88 141 ASP B N 1
ATOM 2312 C CA . ASP B 1 141 ? 6.465 17.516 20.531 1 61.88 141 ASP B CA 1
ATOM 2313 C C . ASP B 1 141 ? 5.164 16.797 20.875 1 61.88 141 ASP B C 1
ATOM 2315 O O . ASP B 1 141 ? 4.18 17.438 21.266 1 61.88 141 ASP B O 1
ATOM 2319 N N . ASP B 1 142 ? 4.953 15.586 20.359 1 58.72 142 ASP B N 1
ATOM 2320 C CA . ASP B 1 142 ? 3.799 14.828 20.844 1 58.72 142 ASP B CA 1
ATOM 2321 C C . ASP B 1 142 ? 4.082 14.211 22.203 1 58.72 142 ASP B C 1
ATOM 2323 O O . ASP B 1 142 ? 4.559 13.078 22.297 1 58.72 142 ASP B O 1
ATOM 2327 N N . SER B 1 143 ? 4.844 14.75 23.062 1 46.66 143 SER B N 1
ATOM 2328 C CA . SER B 1 143 ? 4.98 14.148 24.391 1 46.66 143 SER B CA 1
ATOM 2329 C C . SER B 1 143 ? 3.619 13.844 25 1 46.66 143 SER B C 1
ATOM 2331 O O . SER B 1 143 ? 3.021 14.703 25.656 1 46.66 143 SER B O 1
ATOM 2333 N N . ILE B 1 144 ? 2.643 13.336 24.172 1 40.19 144 ILE B N 1
ATOM 2334 C CA . ILE B 1 144 ? 1.573 12.867 25.047 1 40.19 144 ILE B CA 1
ATOM 2335 C C . ILE B 1 144 ? 1.943 11.508 25.641 1 40.19 144 ILE B C 1
ATOM 2337 O O . ILE B 1 144 ? 2.439 10.633 24.922 1 40.19 144 ILE B O 1
#

Secondary structure (DSSP, 8-state):
--------B---HHHHHHHHHHHHTT-TTEEEEEEEETTS-EEEEEE-TTPPPSS-HHHHHHHHHHHHHHHHTTTTTHHHH--EEEEEEEESSEEEEEEE-SSSEEEEEEEETT-S-HHHHIIIIIHHHHHHTHHHHHHB----/--------B---HHHHHHHHHHHHTT-TTEEEEEEEETTS-EEEEEE-TTPPPSS-HHHHHHHHHHHHHHHHTTTTTHHHH--EEEEEEEESSEEEEEEE-SSSEEEEEEEETT-S-HHHHIIIIIHHHHHHTHHHHHHB----

Foldseek 3Di:
DPPPPLPQDADDLVVQQVLQVVLCVLDVFWAKKFKAWLQLATSDMDGPPPDDDPDDPVVVSVVSNVVSVVVVVPCPCCVPVNDDQWDWDQDPAKIWIWGDLDNTMIMIIIGGNPDDCVVCSSVPPVSVSSVVCSVVVVSHDNPD/DPPPPLPQDADDLVVQQVLQVVLCVLDVFWAKKFKAWLQLATSDMDGPPPDDDPDDPVVVSVVSNVVSVVVVVPCPCCVPVNDDQWDWDQDPAKIWIWGDLDNTMIMIIIGGNPDDCVVCSSVPPVSVSSVVCSVVVVSHDNPD

Nearest PDB structures (foldseek):
  9jue-assembly1_E  TM=7.681E-01  e=3.459E-07  Promethearchaeum syntrophicum
  3kye-assembly2_C  TM=8.115E-01  e=1.141E-06  Streptomyces avermitilis MA-4680 = NBRC 14893
  1j3w-assembly1_B  TM=7.708E-01  e=4.949E-07  Thermus thermophilus HB8
  7f8m-assembly3_F  TM=7.904E-01  e=4.243E-06  Candidatus Thorarchaeota archaeon SMTZ1-45
  7ct3-assembly1_A  TM=6.790E-01  e=5.075E-06  Myxococcus xanthus DK 1622